Protein AF-A0AA86P9M6-F1 (afdb_monomer)

Radius of gyration: 25.98 Å; Cα contacts (8 Å, |Δi|>4): 623; chains: 1; bounding box: 50×81×68 Å

Mean predicted aligned error: 18.22 Å

Secondary structure (DSSP, 8-state):
--SSSSSSSSS---SPPPHHHHH----S-GGGSEEE-GGGPPBT-B-TTEEEEEEE-S--EESSSEEEEEE-TTS-EEEEEE-SSS-TT--HHHHHHHS-TT-EEEEES-BEEEPTTS-EEEEE--GGGEEEE-TTS--------------TTTGGGS--------EE-SEEEEEETTTEEEEEESS-B-TT-EEEEE--S-PPPTT--------SSSS-PPPHHHHHHHHHHHHHTTT-HHHHHHHHHS--SS-------HHHHHTT--TTS--PPPPHHHHHHHHHHHEE--TTS--EE-SSGGGSEE-SS-SEEEEEETTEEEEEESS-B-TTPEEEE-SSTT-S-HHHHHHTTT----

InterPro domains:
  IPR001214 SET domain [PF00856] (180-343)
  IPR001214 SET domain [PS50280] (160-344)
  IPR001214 SET domain [SM00317] (169-350)
  IPR046341 SET domain superfamily [G3DSA:2.170.270.10] (170-355)
  IPR046341 SET domain superfamily [SSF82199] (171-345)
  IPR053209 Gramillin-biosynthesis-related methyltransferase [PTHR47643] (162-360)

Foldseek 3Di:
DPDPPPPPPVVDPDLDDDPVQVPDDDPDDPVQAAEDEPVPDDEQFFQASHKYKFFFAAQWDQDSFTWTWTAGPVRDIFIETEAPQDPRDDQSVVSCVQDPGGKIKMAHRWGWYQDPVRDIHTYHHDNVRIDTHHDPPPPPDDDDDDDDDDDPPPCPPPPPPPPDDWDAAQWFKAQDPPQLIFIFHQAKDAAFDFRTKWFFPDDQDPPDDQDWDDDPPPNDTDQSQLVSVLVRLLVVLVRDLLSLLQLVPADQPDRYGDTDGVVCVRVVHSPPGDSDRQDSSSSSSRQQQAWADDSPGHTTHTRNVSRAAADPDFQWEWDDDPSMITIGGNHIHGRGGTGHYHRQPPDPCSQVVCVSNVDNDD

Solvent-accessible surface area (backbone atoms only — not comparable to full-atom values): 21652 Å² total; per-residue (Å²): 144,87,83,85,79,78,80,77,73,77,83,72,79,64,97,65,76,57,72,67,36,64,68,52,75,64,84,76,56,77,91,77,34,46,78,50,58,77,87,72,63,50,83,74,36,68,43,73,70,24,30,37,57,24,34,26,73,38,69,64,44,79,63,87,37,41,35,34,32,31,30,33,98,84,72,50,72,48,44,36,36,42,26,78,75,60,66,80,82,58,58,64,72,63,47,53,73,74,44,42,60,60,26,38,38,36,33,42,39,48,25,32,39,74,47,98,88,73,50,68,31,36,45,40,45,41,52,82,27,56,43,80,47,56,84,81,59,80,70,85,74,71,90,74,82,90,82,78,95,84,68,76,82,73,56,76,79,63,73,71,81,67,78,81,64,77,37,78,44,68,54,40,54,40,68,41,98,85,69,23,45,29,26,24,25,65,42,69,40,57,52,69,38,72,45,32,33,38,56,50,82,54,82,83,61,96,81,65,76,94,50,81,54,80,43,86,87,71,84,49,73,60,51,59,42,51,31,49,46,42,55,48,51,62,56,55,41,74,82,28,55,66,56,18,28,52,58,70,68,53,58,51,89,61,86,49,68,85,58,71,60,52,69,38,57,74,68,72,51,61,87,90,46,59,50,59,87,74,50,70,69,50,45,46,34,27,49,60,57,41,42,48,60,56,96,91,43,72,47,35,36,49,70,75,68,56,33,40,39,75,33,99,79,44,48,29,45,81,45,79,61,87,80,34,40,32,37,30,25,71,35,71,41,51,51,74,34,75,43,20,22,58,87,58,67,90,50,88,62,46,70,66,56,34,46,66,61,72,41,89,75,135

Organism: NCBI:txid28002

pLDDT: mean 72.25, std 20.48, range [27.67, 97.31]

Structure (mmCIF, N/CA/C/O backbone):
data_AF-A0AA86P9M6-F1
#
_entry.id   AF-A0AA86P9M6-F1
#
loop_
_atom_site.group_PDB
_atom_site.id
_atom_site.type_symbol
_atom_site.label_atom_id
_atom_site.label_alt_id
_atom_site.label_comp_id
_atom_site.label_asym_id
_atom_site.label_entity_id
_atom_site.label_seq_id
_atom_site.pdbx_PDB_ins_code
_atom_site.Cartn_x
_atom_site.Cartn_y
_atom_site.Cartn_z
_atom_site.occupancy
_atom_site.B_iso_or_equiv
_atom_site.auth_seq_id
_atom_site.auth_comp_id
_atom_site.auth_asym_id
_atom_site.auth_atom_id
_atom_site.pdbx_PDB_model_num
ATOM 1 N N . MET A 1 1 ? -4.389 46.530 26.998 1.00 39.38 1 MET A N 1
ATOM 2 C CA . MET A 1 1 ? -4.673 45.795 28.248 1.00 39.38 1 MET A CA 1
ATOM 3 C C . MET A 1 1 ? -5.901 44.868 28.143 1.00 39.38 1 MET A C 1
ATOM 5 O O . MET A 1 1 ? -6.592 44.722 29.129 1.00 39.38 1 MET A O 1
ATOM 9 N N . HIS A 1 2 ? -6.179 44.202 27.002 1.00 36.84 2 HIS A N 1
ATOM 10 C CA . HIS A 1 2 ? -7.316 43.251 26.893 1.00 36.84 2 HIS A CA 1
ATOM 11 C C . HIS A 1 2 ? -7.190 42.220 25.742 1.00 36.84 2 HIS A C 1
ATOM 13 O O . HIS A 1 2 ? -8.149 41.956 25.030 1.00 36.84 2 HIS A O 1
ATOM 19 N N . LYS A 1 3 ? -6.012 41.610 25.526 1.00 31.53 3 LYS A N 1
ATOM 20 C CA . LYS A 1 3 ? -5.876 40.471 24.578 1.00 31.53 3 LYS A CA 1
ATOM 21 C C . LYS A 1 3 ? -4.997 39.307 25.065 1.00 31.53 3 LYS A C 1
ATOM 23 O O . LYS A 1 3 ? -4.722 38.395 24.302 1.00 31.53 3 LYS A O 1
ATOM 28 N N . GLN A 1 4 ? -4.601 39.295 26.341 1.00 32.97 4 GLN A N 1
ATOM 29 C CA . GLN A 1 4 ? -3.681 38.284 26.893 1.00 32.97 4 GLN A CA 1
ATOM 30 C C . GLN A 1 4 ? -4.313 37.325 27.920 1.00 32.97 4 GLN A C 1
ATOM 32 O O . GLN A 1 4 ? -3.601 36.545 28.537 1.00 32.97 4 GLN A O 1
ATOM 37 N N . GLN A 1 5 ? -5.641 37.340 28.092 1.00 32.28 5 GLN A N 1
ATOM 38 C CA . GLN A 1 5 ? -6.333 36.491 29.080 1.00 32.28 5 GLN A CA 1
ATOM 39 C C . GLN A 1 5 ? -7.235 35.392 28.495 1.00 32.28 5 GLN A C 1
ATOM 41 O O . GLN A 1 5 ? -7.766 34.594 29.261 1.00 32.28 5 GLN A O 1
ATOM 46 N N . PHE A 1 6 ? -7.368 35.277 27.168 1.00 28.98 6 PHE A N 1
ATOM 47 C CA . PHE A 1 6 ? -8.235 34.256 26.554 1.00 28.98 6 PHE A CA 1
ATOM 48 C C . PHE A 1 6 ? -7.519 32.988 26.055 1.00 28.98 6 PHE A C 1
ATOM 50 O O . PHE A 1 6 ? -8.188 31.992 25.809 1.00 28.98 6 PHE A O 1
ATOM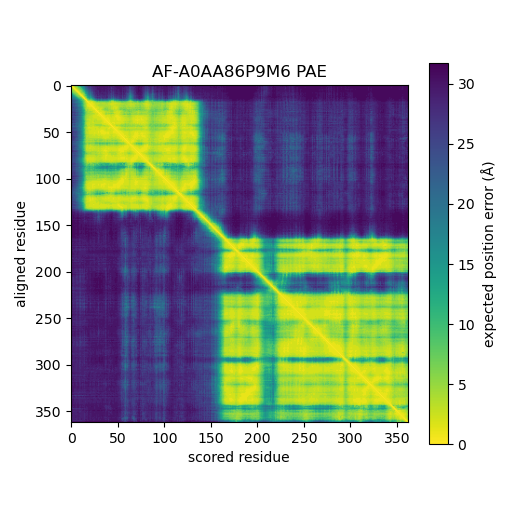 57 N N . ASN A 1 7 ? -6.180 32.959 26.009 1.00 30.58 7 ASN A N 1
ATOM 58 C CA . ASN A 1 7 ? -5.427 31.789 25.522 1.00 30.58 7 ASN A CA 1
ATOM 59 C C . ASN A 1 7 ? -4.879 30.853 26.614 1.00 30.58 7 ASN A C 1
ATOM 61 O O . ASN A 1 7 ? -4.293 29.829 26.285 1.00 30.58 7 ASN A O 1
ATOM 65 N N . ASN A 1 8 ? -5.123 31.131 27.900 1.00 30.78 8 ASN A N 1
ATOM 66 C CA . ASN A 1 8 ? -4.591 30.317 29.007 1.00 30.78 8 ASN A CA 1
ATOM 67 C C . ASN A 1 8 ? -5.628 29.434 29.725 1.00 30.78 8 ASN A C 1
ATOM 69 O O . ASN A 1 8 ? -5.328 28.888 30.781 1.00 30.78 8 ASN A O 1
ATOM 73 N N . LYS A 1 9 ? -6.832 29.246 29.162 1.00 31.31 9 LYS A N 1
ATOM 74 C CA . LYS A 1 9 ? -7.846 28.324 29.723 1.00 31.31 9 LYS A CA 1
ATOM 75 C C . LYS A 1 9 ? -8.124 27.060 28.903 1.00 31.31 9 LYS A C 1
ATOM 77 O O . LYS A 1 9 ? -8.849 26.202 29.385 1.00 31.31 9 LYS A O 1
ATOM 82 N N . CYS A 1 10 ? -7.516 26.894 27.726 1.00 28.30 10 CYS A N 1
ATOM 83 C CA . CYS A 1 10 ? -7.625 25.652 26.939 1.00 28.30 10 CYS A CA 1
ATOM 84 C C . CYS A 1 10 ? -6.378 24.749 27.003 1.00 28.30 10 CYS A C 1
ATOM 86 O O . CYS A 1 10 ? -6.394 23.660 26.446 1.00 28.30 10 CYS A O 1
ATOM 88 N N . ALA A 1 11 ? -5.321 25.149 27.720 1.00 27.70 11 ALA A N 1
ATOM 89 C CA . ALA A 1 11 ? -4.089 24.361 27.875 1.00 27.70 11 ALA A CA 1
ATOM 90 C C . ALA A 1 11 ? -4.069 23.463 29.136 1.00 27.70 11 ALA A C 1
ATOM 92 O O . ALA A 1 11 ? -3.032 22.913 29.495 1.00 27.70 11 ALA A O 1
ATOM 93 N N . GLN A 1 12 ? -5.211 23.310 29.815 1.00 28.02 12 GLN A N 1
ATOM 94 C CA . GLN A 1 12 ? -5.391 22.427 30.973 1.00 28.02 12 GLN A CA 1
ATOM 95 C C . GLN A 1 12 ? -6.740 21.691 30.891 1.00 28.02 12 GLN A C 1
ATOM 97 O O . GLN A 1 12 ? -7.584 21.814 31.773 1.00 28.02 12 GLN A O 1
ATOM 102 N N . LEU A 1 13 ? -6.963 20.913 29.830 1.00 32.50 13 LEU A N 1
ATOM 103 C CA . LEU A 1 13 ? -7.865 19.762 29.917 1.00 32.50 13 LEU A CA 1
ATOM 104 C C . LEU A 1 13 ? -6.985 18.525 29.999 1.00 32.50 13 LEU A C 1
ATOM 106 O O . LEU A 1 13 ? -6.318 18.107 29.058 1.00 32.50 13 LEU A O 1
ATOM 110 N N . SER A 1 14 ? -6.898 18.082 31.238 1.00 33.81 14 SER A N 1
ATOM 111 C CA . SER A 1 14 ? -5.984 17.120 31.796 1.00 33.81 14 SER A CA 1
ATOM 112 C C . SER A 1 14 ? -6.133 15.728 31.194 1.00 33.81 14 SER A C 1
ATOM 114 O O . SER A 1 14 ? -7.213 15.250 30.863 1.00 33.81 14 SER A O 1
ATOM 116 N N . SER A 1 15 ? -5.017 15.020 31.241 1.00 38.66 15 SER A N 1
ATOM 117 C CA . SER A 1 15 ? -4.890 13.572 31.385 1.00 38.66 15 SER A CA 1
ATOM 118 C C . SER A 1 15 ? -5.620 12.980 32.616 1.00 38.66 15 SER A C 1
ATOM 120 O O . SER A 1 15 ? -5.246 11.907 33.084 1.00 38.66 15 SER A O 1
ATOM 122 N N . ALA A 1 16 ? -6.635 13.648 33.179 1.00 51.28 16 ALA A N 1
ATOM 123 C CA . ALA A 1 16 ? -7.436 13.111 34.273 1.00 51.28 16 ALA A CA 1
ATOM 124 C C . ALA A 1 16 ? -8.539 12.222 33.684 1.00 51.28 16 ALA A C 1
ATOM 126 O O . ALA A 1 16 ? -9.319 12.669 32.842 1.00 51.28 16 ALA A O 1
ATOM 127 N N . GLY A 1 17 ? -8.589 10.955 34.100 1.00 60.12 17 GLY A N 1
ATOM 128 C CA . GLY A 1 17 ? -9.662 10.044 33.701 1.00 60.12 17 GLY A CA 1
ATOM 129 C C . GLY A 1 17 ? -11.045 10.592 34.071 1.00 60.12 17 GLY A C 1
ATOM 130 O O . GLY A 1 17 ? -11.193 11.407 34.983 1.00 60.12 17 GLY A O 1
ATOM 131 N N . ASP A 1 18 ? -12.071 10.163 33.341 1.00 77.62 18 ASP A N 1
ATOM 132 C CA . ASP A 1 18 ? -13.456 10.559 33.603 1.00 77.62 18 ASP A CA 1
ATOM 133 C C . ASP A 1 18 ? -13.925 9.963 34.943 1.00 77.62 18 ASP A C 1
ATOM 135 O O . ASP A 1 18 ? -13.902 8.739 35.084 1.00 77.62 18 ASP A O 1
ATOM 139 N N . PRO A 1 19 ? -14.349 10.770 35.936 1.00 83.12 19 PRO A N 1
ATOM 140 C CA . PRO A 1 19 ? -14.681 10.263 37.268 1.00 83.12 19 PRO A CA 1
ATOM 141 C C . PRO A 1 19 ? -15.816 9.234 37.289 1.00 83.12 19 PRO A C 1
ATOM 143 O O . PRO A 1 19 ? -15.844 8.392 38.187 1.00 83.12 19 PRO A O 1
ATOM 146 N N . VAL A 1 20 ? -16.753 9.303 36.336 1.00 86.81 20 VAL A N 1
ATOM 147 C CA . VAL A 1 20 ? -17.863 8.345 36.223 1.00 86.81 20 VAL A CA 1
ATOM 148 C C . VAL A 1 20 ? -17.326 7.018 35.702 1.00 86.81 20 VAL A C 1
ATOM 150 O O . VAL A 1 20 ? -17.553 5.974 36.309 1.00 86.81 20 VAL A O 1
ATOM 153 N N . SER A 1 21 ? -16.540 7.071 34.628 1.00 86.69 21 SER A N 1
ATOM 154 C CA . SER A 1 21 ? -15.932 5.887 34.019 1.00 86.69 21 SER A CA 1
ATOM 155 C C . SER A 1 21 ? -14.900 5.210 34.934 1.00 86.69 21 SER A C 1
ATOM 157 O O . SER A 1 21 ? -14.880 3.987 35.034 1.00 86.69 21 SER A O 1
ATOM 159 N N . LEU A 1 22 ? -14.091 5.980 35.672 1.00 85.19 22 LEU A N 1
ATOM 160 C CA . LEU A 1 22 ? -13.112 5.454 36.635 1.00 85.19 22 LEU A CA 1
ATOM 161 C C . LEU A 1 22 ? -13.774 4.678 37.782 1.00 85.19 22 LEU A C 1
ATOM 163 O O . LEU A 1 22 ? -13.246 3.658 38.215 1.00 85.19 22 LEU A O 1
ATOM 167 N N . LYS A 1 23 ? -14.936 5.137 38.265 1.00 88.69 23 LYS A N 1
ATOM 168 C CA . LYS A 1 23 ? -15.706 4.451 39.318 1.00 88.69 23 LYS A CA 1
ATOM 169 C C . LYS A 1 23 ? -16.509 3.255 38.798 1.00 88.69 23 LYS A C 1
ATOM 171 O O . LYS A 1 23 ? -16.972 2.448 39.598 1.00 88.69 23 LYS A O 1
ATOM 176 N N . ASN A 1 24 ? -16.692 3.148 37.483 1.00 90.19 24 ASN A N 1
ATOM 177 C CA . ASN A 1 24 ? -17.484 2.098 36.860 1.00 90.19 24 ASN A CA 1
ATOM 178 C C . ASN A 1 24 ? -16.698 0.782 36.772 1.00 90.19 24 ASN A C 1
ATOM 180 O O . ASN A 1 24 ? -15.966 0.548 35.809 1.00 90.19 24 ASN A O 1
ATOM 184 N N . LEU A 1 25 ? -16.872 -0.089 37.764 1.00 89.62 25 LEU A N 1
ATOM 185 C CA . LEU A 1 25 ? -16.264 -1.415 37.821 1.00 89.62 25 LEU A CA 1
ATOM 186 C C . LEU A 1 25 ? -17.353 -2.494 37.839 1.00 89.62 25 LEU A C 1
ATOM 188 O O . LEU A 1 25 ? -18.199 -2.501 38.730 1.00 89.62 25 LEU A O 1
ATOM 192 N N . CYS A 1 26 ? -17.314 -3.427 36.887 1.00 89.88 26 CYS A N 1
ATOM 193 C CA . CYS A 1 26 ? -18.223 -4.570 36.848 1.00 89.88 26 CYS A CA 1
ATOM 194 C C . CYS A 1 26 ? -17.552 -5.826 37.420 1.00 89.88 26 CYS A C 1
ATOM 196 O O . CYS A 1 26 ? -16.574 -6.319 36.855 1.00 89.88 26 CYS A O 1
ATOM 198 N N . GLN A 1 27 ? -18.108 -6.384 38.498 1.00 89.31 27 GLN A N 1
ATOM 199 C CA . GLN A 1 27 ? -17.649 -7.655 39.084 1.00 89.31 27 GLN A CA 1
ATOM 200 C C . GLN A 1 27 ? -18.462 -8.869 38.605 1.00 89.31 27 GLN A C 1
ATOM 202 O O . GLN A 1 27 ? -17.994 -10.000 38.703 1.00 89.31 27 GLN A O 1
ATOM 207 N N . THR A 1 28 ? -19.648 -8.639 38.039 1.00 88.50 28 THR A N 1
ATOM 208 C CA . THR A 1 28 ? -20.548 -9.679 37.526 1.00 88.50 28 THR A CA 1
ATOM 209 C C . THR A 1 28 ? -19.910 -10.454 36.357 1.00 88.50 28 THR A C 1
ATOM 211 O O . THR A 1 28 ? -19.215 -9.886 35.495 1.00 88.50 28 THR A O 1
ATOM 214 N N . SER A 1 29 ? -20.114 -11.777 36.335 1.00 87.12 29 SER A N 1
ATOM 215 C CA . SER A 1 29 ? -19.678 -12.653 35.241 1.00 87.12 29 SER A CA 1
ATOM 216 C C . SER A 1 29 ? -20.509 -12.410 33.980 1.00 87.12 29 SER A C 1
ATOM 218 O O . SER A 1 29 ? -21.662 -12.001 34.053 1.00 87.12 29 SER A O 1
ATOM 220 N N . VAL A 1 30 ? -19.920 -12.672 32.812 1.00 86.75 30 VAL A N 1
ATOM 221 C CA . VAL A 1 30 ? -20.532 -12.375 31.503 1.00 86.75 30 VAL A CA 1
ATOM 222 C C . VAL A 1 30 ? -21.880 -13.068 31.317 1.00 86.75 30 VAL A C 1
ATOM 224 O O . VAL A 1 30 ? -22.806 -12.464 30.795 1.00 86.75 30 VAL A O 1
ATOM 227 N N . GLU A 1 31 ? -21.992 -14.305 31.793 1.00 88.75 31 GLU A N 1
ATOM 228 C CA . GLU A 1 31 ? -23.192 -15.147 31.698 1.00 88.75 31 GLU A CA 1
ATOM 229 C C . GLU A 1 31 ? -24.400 -14.569 32.448 1.00 88.75 31 GLU A C 1
ATOM 231 O O . GLU A 1 31 ? -25.538 -14.873 32.107 1.00 88.75 31 GLU A O 1
ATOM 236 N N . ASN A 1 32 ? -24.153 -13.721 33.450 1.00 91.00 32 ASN A N 1
ATOM 237 C CA . ASN A 1 32 ? -25.183 -13.122 34.296 1.00 91.00 32 ASN A CA 1
ATOM 238 C C . ASN A 1 32 ? -25.517 -11.672 33.900 1.00 91.00 32 ASN A C 1
ATOM 240 O O . ASN A 1 32 ? -26.315 -11.026 34.576 1.00 91.00 32 ASN A O 1
ATOM 244 N N . LEU A 1 33 ? -24.898 -11.138 32.842 1.00 93.69 33 LEU A N 1
ATOM 245 C CA . LEU A 1 33 ? -25.155 -9.781 32.358 1.00 93.69 33 LEU A CA 1
ATOM 246 C C . LEU A 1 33 ? -26.259 -9.781 31.301 1.00 93.69 33 LEU A C 1
ATOM 248 O O . LEU A 1 33 ? -26.272 -10.610 30.391 1.00 93.69 33 LEU A O 1
ATOM 252 N N . LYS A 1 34 ? -27.155 -8.795 31.371 1.00 94.81 34 LYS A N 1
ATOM 253 C CA . LYS A 1 34 ? -28.180 -8.600 30.342 1.00 94.81 34 LYS A CA 1
ATOM 254 C C . LYS A 1 34 ? -27.552 -7.996 29.082 1.00 94.81 34 LYS A C 1
ATOM 256 O O . LYS A 1 34 ? -26.972 -6.914 29.139 1.00 94.81 34 LYS A O 1
ATOM 261 N N . GLN A 1 35 ? -27.704 -8.655 27.936 1.00 95.06 35 GLN A N 1
ATOM 262 C CA . GLN A 1 35 ? -27.276 -8.086 26.658 1.00 95.06 35 GLN A CA 1
ATOM 263 C C . GLN A 1 35 ? -28.165 -6.897 26.260 1.00 95.06 35 GLN A C 1
ATOM 265 O O . GLN A 1 35 ? -29.387 -6.951 26.414 1.00 95.06 35 GLN A O 1
ATOM 270 N N . ILE A 1 36 ? -27.539 -5.835 25.754 1.00 94.94 36 ILE A N 1
ATOM 271 C CA . ILE A 1 36 ? -28.198 -4.646 25.198 1.00 94.94 36 ILE A CA 1
ATOM 272 C C . ILE A 1 36 ? -27.606 -4.292 23.826 1.00 94.94 36 ILE A C 1
ATOM 274 O O . ILE A 1 36 ? -26.495 -4.724 23.515 1.00 94.94 36 ILE A O 1
ATOM 278 N N . SER A 1 37 ? -28.335 -3.504 23.034 1.00 92.44 37 SER A N 1
ATOM 279 C CA . SER A 1 37 ? -27.889 -2.945 21.746 1.00 92.44 37 SER A CA 1
ATOM 280 C C . SER A 1 37 ? -27.414 -1.493 21.880 1.00 92.44 37 SER A C 1
ATOM 282 O O . SER A 1 37 ? -27.598 -0.859 22.926 1.00 92.44 37 SER A O 1
ATOM 284 N N . ILE A 1 38 ? -26.824 -0.928 20.824 1.00 86.19 38 ILE A N 1
ATOM 285 C CA . ILE A 1 38 ? -26.389 0.480 20.810 1.00 86.19 38 ILE A CA 1
ATOM 286 C C . ILE A 1 38 ? -27.582 1.429 20.982 1.00 86.19 38 ILE A C 1
ATOM 288 O O . ILE A 1 38 ? -27.468 2.444 21.674 1.00 86.19 38 ILE A O 1
ATOM 292 N N . LYS A 1 39 ? -28.747 1.089 20.421 1.00 90.25 39 LYS A N 1
ATOM 293 C CA . LYS A 1 39 ? -29.975 1.893 20.544 1.00 90.25 39 LYS A CA 1
ATOM 294 C C . LYS A 1 39 ? -30.534 1.954 21.967 1.00 90.25 39 LYS A C 1
ATOM 296 O O . LYS A 1 39 ? -31.223 2.917 22.298 1.00 90.25 39 LYS A O 1
ATOM 301 N N . ASP A 1 40 ? -30.208 0.979 22.812 1.00 90.81 40 ASP A N 1
ATOM 302 C CA . ASP A 1 40 ? -30.646 0.937 24.212 1.00 90.81 40 ASP A CA 1
ATOM 303 C C . ASP A 1 40 ? -29.798 1.833 25.135 1.00 90.81 40 ASP A C 1
ATOM 305 O O . ASP A 1 40 ? -30.118 1.997 26.317 1.00 90.81 40 ASP A O 1
ATOM 309 N N . LEU A 1 41 ? -28.697 2.408 24.631 1.00 90.31 41 LEU A N 1
ATOM 310 C CA . LEU A 1 41 ? -27.781 3.216 25.430 1.00 90.31 41 LEU A CA 1
ATOM 311 C C . LEU A 1 41 ? -28.420 4.534 25.883 1.00 90.31 41 LEU A C 1
ATOM 313 O O . LEU A 1 41 ? -28.904 5.345 25.090 1.00 90.31 41 LEU A O 1
ATOM 317 N N . ILE A 1 42 ? -28.315 4.808 27.183 1.00 88.50 42 ILE A N 1
ATOM 318 C CA . ILE A 1 42 ? -28.801 6.052 27.781 1.00 88.50 42 ILE A CA 1
ATOM 319 C C . ILE A 1 42 ? -27.649 7.058 27.893 1.00 88.50 42 ILE A C 1
ATOM 321 O O . ILE A 1 42 ? -26.594 6.793 28.473 1.00 88.50 42 ILE A O 1
ATOM 325 N N . LYS A 1 43 ? -27.862 8.254 27.335 1.00 86.31 43 LYS A N 1
ATOM 326 C CA . LYS A 1 43 ? -26.884 9.354 27.319 1.00 86.31 43 LYS A CA 1
ATOM 327 C C . LYS A 1 43 ? -26.435 9.722 28.734 1.00 86.31 43 LYS A C 1
ATOM 329 O O . LYS A 1 43 ? -27.264 10.033 29.581 1.00 86.31 43 LYS A O 1
ATOM 334 N N . LYS A 1 44 ? -25.117 9.814 28.943 1.00 80.62 44 LYS A N 1
ATOM 335 C CA . LYS A 1 44 ? -24.476 10.207 30.214 1.00 80.62 44 LYS A CA 1
ATOM 336 C C . LYS A 1 44 ? -24.815 9.277 31.388 1.00 80.62 44 LYS A C 1
ATOM 338 O O . LYS A 1 44 ? -24.734 9.697 32.542 1.00 80.62 44 LYS A O 1
ATOM 343 N N . THR A 1 45 ? -25.159 8.022 31.111 1.00 87.25 45 THR A N 1
ATOM 344 C CA . THR A 1 45 ? -25.528 7.027 32.123 1.00 87.25 45 THR A CA 1
ATOM 345 C C . THR A 1 45 ? -24.695 5.760 31.952 1.00 87.25 45 THR A C 1
ATOM 347 O O . THR A 1 45 ? -24.342 5.379 30.837 1.00 87.25 45 THR A O 1
ATOM 350 N N . VAL A 1 46 ? -24.340 5.134 33.077 1.00 93.44 46 VAL A N 1
ATOM 351 C CA . VAL A 1 46 ? -23.721 3.804 33.119 1.00 93.44 46 VAL A CA 1
ATOM 352 C C . VAL A 1 46 ? -24.839 2.767 33.144 1.00 93.44 46 VAL A C 1
ATOM 354 O O . VAL A 1 46 ? -25.678 2.800 34.043 1.00 93.44 46 VAL A O 1
ATOM 357 N N . MET A 1 47 ? -24.849 1.845 32.186 1.00 93.69 47 MET A N 1
ATOM 358 C CA . MET A 1 47 ? -25.856 0.784 32.100 1.00 93.69 47 MET A CA 1
ATOM 359 C C . MET A 1 47 ? -25.455 -0.404 32.992 1.00 93.69 47 MET A C 1
ATOM 361 O O . MET A 1 47 ? -24.822 -1.345 32.526 1.00 93.69 47 MET A O 1
ATOM 365 N N . THR A 1 48 ? -25.757 -0.365 34.288 1.00 92.75 48 THR A N 1
ATOM 366 C CA . THR A 1 48 ? -25.332 -1.408 35.246 1.00 92.75 48 THR A CA 1
ATOM 367 C C . THR A 1 48 ? -25.949 -2.779 34.961 1.00 92.75 48 THR A C 1
ATOM 369 O O . THR A 1 48 ? -27.101 -2.859 34.547 1.00 92.75 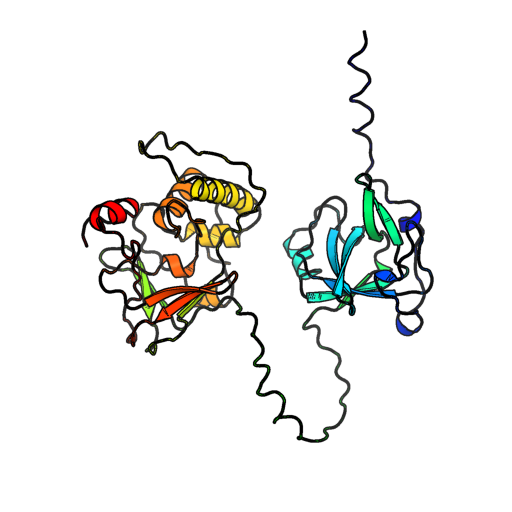48 THR A O 1
ATOM 372 N N . ASP A 1 49 ? -25.188 -3.845 35.219 1.00 93.25 49 ASP A N 1
ATOM 373 C CA . ASP A 1 49 ? -25.579 -5.251 35.019 1.00 93.25 49 ASP A CA 1
ATOM 374 C C . ASP A 1 49 ? -25.946 -5.594 33.568 1.00 93.25 49 ASP A C 1
ATOM 376 O O . ASP A 1 49 ? -26.713 -6.519 33.282 1.00 93.25 49 ASP A O 1
ATOM 380 N N . THR A 1 50 ? -25.346 -4.860 32.629 1.00 95.81 50 THR A N 1
ATOM 381 C CA . THR A 1 50 ? -25.511 -5.094 31.195 1.00 95.81 50 THR A CA 1
ATOM 382 C C . THR A 1 50 ? -24.183 -5.306 30.480 1.00 95.81 50 THR A C 1
ATOM 384 O O . THR A 1 50 ? -23.109 -4.945 30.975 1.00 95.81 50 THR A O 1
ATOM 387 N N . ILE A 1 51 ? -24.262 -5.898 29.291 1.00 96.81 51 ILE A N 1
ATOM 388 C CA . ILE A 1 51 ? -23.143 -6.037 28.364 1.00 96.81 51 ILE A CA 1
ATOM 389 C C . ILE A 1 51 ? -23.569 -5.630 26.955 1.00 96.81 51 ILE A C 1
ATOM 391 O O . ILE A 1 51 ? -24.621 -6.041 26.468 1.00 96.81 51 ILE A O 1
ATOM 395 N N . LEU A 1 52 ? -22.728 -4.837 26.297 1.00 94.88 52 LEU A N 1
ATOM 396 C CA . LEU A 1 52 ? -22.845 -4.539 24.873 1.00 94.88 52 LEU A CA 1
ATOM 397 C C . LEU A 1 52 ? -21.806 -5.354 24.104 1.00 94.88 52 LEU A C 1
ATOM 399 O O . LEU A 1 52 ? -20.623 -5.326 24.454 1.00 94.88 52 LEU A O 1
ATOM 403 N N . TRP A 1 53 ? -22.243 -6.048 23.057 1.00 94.50 53 TRP A N 1
ATOM 404 C CA . TRP A 1 53 ? -21.370 -6.757 22.125 1.00 94.50 53 TRP A CA 1
ATOM 405 C C . TRP A 1 53 ? -21.334 -6.041 20.778 1.00 94.50 53 TRP A C 1
ATOM 407 O O . TRP A 1 53 ? -22.368 -5.596 20.294 1.00 94.50 53 TRP A O 1
ATOM 417 N N . GLY A 1 54 ? -20.160 -5.988 20.155 1.00 83.19 54 GLY A N 1
ATOM 418 C CA . GLY A 1 54 ? -20.019 -5.516 18.781 1.00 83.19 54 GLY A CA 1
ATOM 419 C C . GLY A 1 54 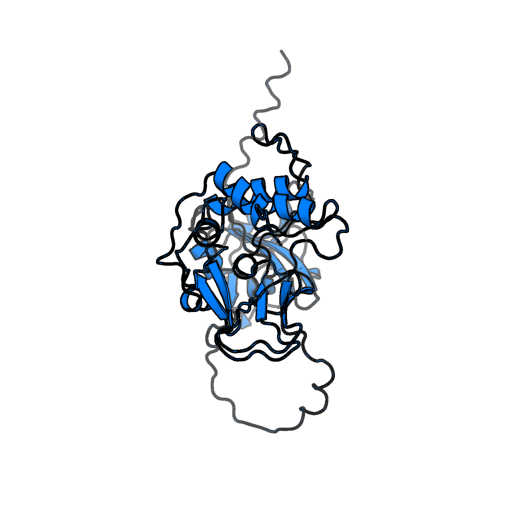? -18.710 -5.961 18.141 1.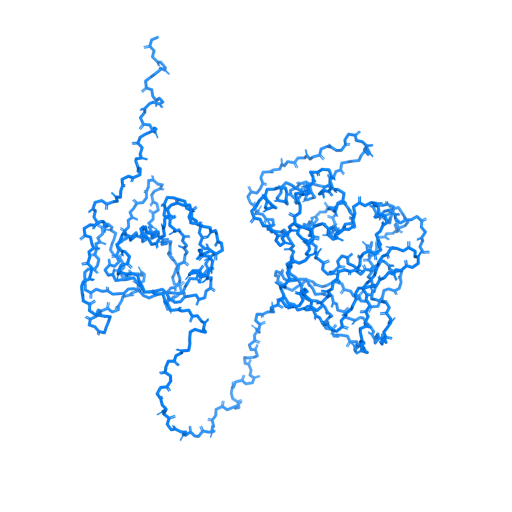00 83.19 54 GLY A C 1
ATOM 420 O O . GLY A 1 54 ? -17.767 -6.348 18.833 1.00 83.19 54 GLY A O 1
ATOM 421 N N . PHE A 1 55 ? -18.642 -5.928 16.817 1.00 79.88 55 PHE A N 1
ATOM 422 C CA . PHE A 1 55 ? -17.425 -6.206 16.060 1.00 79.88 55 PHE A CA 1
ATOM 423 C C . PHE A 1 55 ? -16.656 -4.921 15.800 1.00 79.88 55 PHE A C 1
ATOM 425 O O . PHE A 1 55 ? -17.219 -3.931 15.347 1.00 79.88 55 PHE A O 1
ATOM 432 N N . GLN A 1 56 ? -15.351 -4.933 16.057 1.00 79.62 56 GLN A N 1
ATOM 433 C CA . GLN A 1 56 ? -14.474 -3.828 15.692 1.00 79.62 56 GLN A CA 1
ATOM 434 C C . GLN A 1 56 ? -14.411 -3.696 14.162 1.00 79.62 56 GLN A C 1
ATOM 436 O O . GLN A 1 56 ? -13.996 -4.637 13.486 1.00 79.62 56 GLN A O 1
ATOM 441 N N . ILE A 1 57 ? -14.754 -2.524 13.622 1.00 65.25 57 ILE A N 1
ATOM 442 C CA . ILE A 1 57 ? -14.775 -2.264 12.168 1.00 65.25 57 ILE A CA 1
ATOM 443 C C . ILE A 1 57 ? -13.678 -1.296 11.698 1.00 65.25 57 ILE A C 1
ATOM 445 O O . ILE A 1 57 ? -13.370 -1.237 10.509 1.00 65.25 57 ILE A O 1
ATOM 449 N N . THR A 1 58 ? -13.027 -0.572 12.615 1.00 59.62 58 THR A N 1
ATOM 450 C CA . THR A 1 58 ? -11.910 0.339 12.304 1.00 59.62 58 THR A CA 1
ATOM 451 C C . THR A 1 58 ? -10.616 -0.077 12.997 1.00 59.62 58 THR A C 1
ATOM 453 O O . THR A 1 58 ? -10.622 -0.770 14.017 1.00 59.62 58 THR A O 1
ATOM 456 N N . LYS A 1 59 ? -9.467 0.332 12.443 1.00 65.69 59 LYS A N 1
ATOM 457 C CA . LYS A 1 59 ? -8.175 0.168 13.126 1.00 65.69 59 LYS A CA 1
ATOM 458 C C . LYS A 1 59 ? -8.150 1.006 14.412 1.00 65.69 59 LYS A C 1
ATOM 460 O O . LYS A 1 59 ? -8.682 2.118 14.402 1.00 65.69 59 LYS A O 1
ATOM 465 N N . PRO A 1 60 ? -7.529 0.511 15.495 1.00 73.56 60 PRO A N 1
ATOM 466 C CA . PRO A 1 60 ? -7.426 1.279 16.723 1.00 73.56 60 PRO A CA 1
ATOM 467 C C . PRO A 1 60 ? -6.443 2.441 16.554 1.00 73.56 60 PRO A C 1
ATOM 469 O O . PRO A 1 60 ? -5.359 2.289 15.994 1.00 73.56 60 PRO A O 1
ATOM 472 N N . ILE A 1 61 ? -6.800 3.604 17.084 1.00 64.00 61 ILE A N 1
ATOM 473 C CA . ILE A 1 61 ? -5.948 4.791 17.129 1.00 64.00 61 ILE A CA 1
ATOM 474 C C . ILE A 1 61 ? -5.585 5.043 18.589 1.00 64.00 61 ILE A C 1
ATOM 476 O O . ILE A 1 61 ? -6.456 5.280 19.424 1.00 64.00 61 ILE A O 1
ATOM 480 N N . GLN A 1 62 ? -4.293 4.998 18.916 1.00 64.81 62 GLN A N 1
ATOM 481 C CA . GLN A 1 62 ? -3.817 5.334 20.256 1.00 64.81 62 GLN A CA 1
ATOM 482 C C . GLN A 1 62 ? -3.504 6.832 20.358 1.00 64.81 62 GLN A C 1
ATOM 484 O O . GLN A 1 62 ? -2.561 7.326 19.746 1.00 64.81 62 GLN A O 1
ATOM 489 N N . MET A 1 63 ? -4.280 7.538 21.180 1.00 61.91 63 MET A N 1
ATOM 490 C CA . MET A 1 63 ? -4.011 8.909 21.621 1.00 61.91 63 MET A CA 1
ATOM 491 C C . MET A 1 63 ? -3.679 8.898 23.125 1.00 61.91 63 MET A C 1
ATOM 493 O O . MET A 1 63 ? -2.675 8.319 23.538 1.00 61.91 63 MET A O 1
ATOM 497 N N . VAL A 1 64 ? -4.533 9.503 23.963 1.00 65.00 64 VAL A N 1
ATOM 498 C CA . VAL A 1 64 ? -4.505 9.345 25.432 1.00 65.00 64 VAL A CA 1
ATOM 499 C C . VAL A 1 64 ? -5.135 8.008 25.847 1.00 65.00 64 VAL A C 1
ATOM 501 O O . VAL A 1 64 ? -4.648 7.354 26.765 1.00 65.00 64 VAL A O 1
ATOM 504 N N . GLY A 1 65 ? -6.205 7.604 25.158 1.00 67.06 65 GLY A N 1
ATOM 505 C CA . GLY A 1 65 ? -6.793 6.264 25.201 1.00 67.06 65 GLY A CA 1
ATOM 506 C C . GLY A 1 65 ? -6.647 5.578 23.844 1.00 67.06 65 GLY A C 1
ATOM 507 O O . GLY A 1 65 ? -6.031 6.128 22.929 1.00 67.06 65 GLY A O 1
ATOM 508 N N . ILE A 1 66 ? -7.195 4.379 23.721 1.00 75.44 66 ILE A N 1
ATOM 509 C CA . ILE A 1 66 ? -7.300 3.657 22.454 1.00 75.44 66 ILE A CA 1
ATOM 510 C C . ILE A 1 66 ? -8.721 3.855 21.928 1.00 75.44 66 ILE A C 1
ATOM 512 O O . ILE A 1 66 ? -9.672 3.439 22.592 1.00 75.44 66 ILE A O 1
ATOM 516 N N . ASN A 1 67 ? -8.846 4.455 20.746 1.00 78.69 67 ASN A N 1
ATOM 517 C CA . ASN A 1 67 ? -10.123 4.724 20.093 1.00 78.69 67 ASN A CA 1
ATOM 518 C C . ASN A 1 67 ? -10.328 3.798 18.890 1.00 78.69 67 ASN A C 1
ATOM 520 O O . ASN A 1 67 ? -9.397 3.571 18.121 1.00 78.69 67 ASN A O 1
ATOM 524 N N . PHE A 1 68 ? -11.536 3.280 18.714 1.00 79.75 68 PHE A N 1
ATOM 525 C CA . PHE A 1 68 ? -11.966 2.502 17.546 1.00 79.75 68 PHE A CA 1
ATOM 526 C C . PHE A 1 68 ? -13.494 2.534 17.452 1.00 79.75 68 PHE A C 1
ATOM 528 O O . PHE A 1 68 ? -14.161 3.097 18.314 1.00 79.75 68 PHE A O 1
ATOM 535 N N . VAL A 1 69 ? -14.059 1.935 16.408 1.00 73.31 69 VAL A N 1
ATOM 536 C CA . VAL A 1 69 ? -15.508 1.836 16.200 1.00 73.31 69 VAL A CA 1
ATOM 537 C C . VAL A 1 69 ? -15.921 0.373 16.267 1.00 73.31 69 VAL A C 1
ATOM 539 O O . VAL A 1 69 ? -15.239 -0.482 15.689 1.00 73.31 69 VAL A O 1
ATOM 542 N N . ILE A 1 70 ? -17.022 0.103 16.969 1.00 78.94 70 ILE A N 1
ATOM 543 C CA . ILE A 1 70 ? -17.692 -1.200 16.960 1.00 78.94 70 ILE A CA 1
ATOM 544 C C . ILE A 1 70 ? -19.052 -1.097 16.271 1.00 78.94 70 ILE A C 1
ATOM 546 O O . ILE A 1 70 ? -19.705 -0.060 16.372 1.00 78.94 70 ILE A O 1
ATOM 550 N N . GLU A 1 71 ? -19.460 -2.176 15.613 1.00 78.31 71 GLU A N 1
ATOM 551 C CA . GLU A 1 71 ? -20.794 -2.379 15.042 1.00 78.31 71 GLU A CA 1
ATOM 552 C C . GLU A 1 71 ? -21.523 -3.489 15.818 1.00 78.31 71 GLU A C 1
ATOM 554 O O . GLU A 1 71 ? -20.921 -4.538 16.068 1.00 78.31 71 GLU A O 1
ATOM 559 N N . ASP A 1 72 ? -22.767 -3.262 16.250 1.00 78.50 72 ASP A N 1
ATOM 560 C CA . ASP A 1 72 ? -23.582 -4.282 16.931 1.00 78.50 72 ASP A CA 1
ATOM 561 C C . ASP A 1 72 ? -24.307 -5.224 15.947 1.00 78.50 72 ASP A C 1
ATOM 563 O O . ASP A 1 72 ? -24.112 -5.170 14.735 1.00 78.50 72 ASP A O 1
ATOM 567 N N . ASP A 1 73 ? -25.123 -6.146 16.462 1.00 79.31 73 ASP A N 1
ATOM 568 C CA . ASP A 1 73 ? -25.887 -7.102 15.649 1.00 79.31 73 ASP A CA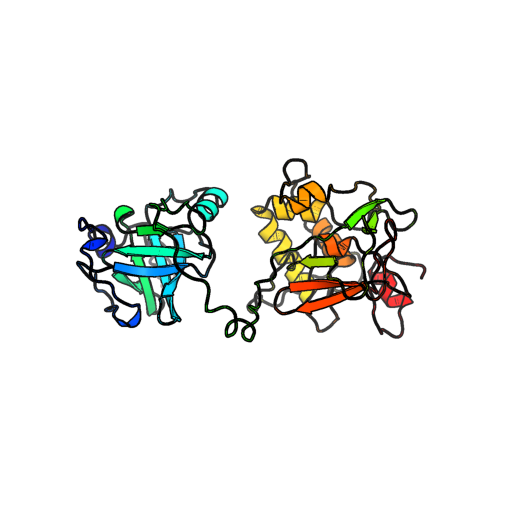 1
ATOM 569 C C . ASP A 1 73 ? -27.059 -6.472 14.876 1.00 79.31 73 ASP A C 1
ATOM 571 O O . ASP A 1 73 ? -27.632 -7.119 13.998 1.00 79.31 73 ASP A O 1
ATOM 575 N N . GLN A 1 74 ? -27.398 -5.215 15.169 1.00 76.44 74 GLN A N 1
ATOM 576 C CA . GLN A 1 74 ? -28.415 -4.434 14.464 1.00 76.44 74 GLN A CA 1
ATOM 577 C C . GLN A 1 74 ? -27.809 -3.499 13.407 1.00 76.44 74 GLN A C 1
ATOM 579 O O . GLN A 1 74 ? -28.545 -2.711 12.808 1.00 76.44 74 GLN A O 1
ATOM 584 N N . HIS A 1 75 ? -26.499 -3.608 13.151 1.00 69.44 75 HIS A N 1
ATOM 585 C CA . HIS A 1 75 ? -25.731 -2.767 12.228 1.00 69.44 75 HIS A CA 1
ATOM 586 C C . HIS A 1 75 ? -25.664 -1.285 12.625 1.00 69.44 75 HIS A C 1
ATOM 588 O O . HIS A 1 75 ? -25.412 -0.423 11.778 1.00 69.44 75 HIS A O 1
ATOM 594 N N . ASP A 1 76 ? -25.869 -0.962 13.904 1.00 65.69 76 ASP A N 1
ATOM 595 C CA . ASP A 1 76 ? -25.551 0.366 14.415 1.00 65.69 76 ASP A CA 1
ATOM 596 C C . ASP A 1 76 ? -24.060 0.425 14.771 1.00 65.69 76 ASP A C 1
ATOM 598 O O . ASP A 1 76 ? -23.479 -0.550 15.245 1.00 65.69 76 ASP A O 1
ATOM 602 N N . ALA A 1 77 ? -23.425 1.578 14.554 1.00 70.44 77 ALA A N 1
ATOM 603 C CA . ALA A 1 77 ? -22.004 1.770 14.828 1.00 70.44 77 ALA A CA 1
ATOM 604 C C . ALA A 1 77 ? -21.774 2.887 15.850 1.00 70.44 77 ALA A C 1
ATOM 606 O O . ALA A 1 77 ? -22.428 3.932 15.812 1.00 70.44 77 ALA A O 1
ATOM 607 N N . ILE A 1 78 ? -20.814 2.686 16.756 1.00 80.00 78 ILE A N 1
ATOM 608 C CA . ILE A 1 78 ? -20.466 3.674 17.783 1.00 80.00 78 ILE A CA 1
ATOM 609 C C . ILE A 1 78 ? -18.961 3.711 18.068 1.00 80.00 78 ILE A C 1
ATOM 611 O O . ILE A 1 78 ? -18.283 2.681 18.089 1.00 80.00 78 ILE A O 1
ATOM 615 N N . GLU A 1 79 ? -18.428 4.914 18.300 1.00 81.38 79 GLU A N 1
ATOM 616 C CA . GLU A 1 79 ? -17.041 5.094 18.736 1.00 81.38 79 GLU A CA 1
ATOM 617 C C . GLU A 1 79 ? -16.861 4.612 20.183 1.00 81.38 79 GLU A C 1
ATOM 619 O O . GLU A 1 79 ? -17.674 4.897 21.068 1.00 81.38 79 GLU A O 1
ATOM 624 N N . VAL A 1 80 ? -15.761 3.904 20.428 1.00 85.38 80 VAL A N 1
ATOM 625 C CA . VAL A 1 80 ? -15.338 3.379 21.724 1.00 85.38 80 VAL A CA 1
ATOM 626 C C . VAL A 1 80 ? -13.956 3.924 22.053 1.00 85.38 80 VAL A C 1
ATOM 628 O O . VAL A 1 80 ? -13.028 3.794 21.259 1.00 85.38 80 VAL A O 1
ATOM 631 N N . ALA A 1 81 ? -13.803 4.470 23.256 1.00 85.06 81 ALA A N 1
ATOM 632 C CA . ALA A 1 81 ? -12.534 4.896 23.828 1.00 85.06 81 ALA A CA 1
ATOM 633 C C . ALA A 1 81 ? -12.235 4.090 25.100 1.00 85.06 81 ALA A C 1
ATOM 635 O O . ALA A 1 81 ? -12.891 4.262 26.137 1.00 85.06 81 ALA A O 1
ATOM 636 N N . ILE A 1 82 ? -11.225 3.219 25.035 1.00 84.38 82 ILE A N 1
ATOM 637 C CA . ILE A 1 82 ? -10.755 2.430 26.180 1.00 84.38 82 ILE A CA 1
ATOM 638 C C . ILE A 1 82 ? -9.454 3.012 26.740 1.00 84.38 82 ILE A C 1
ATOM 640 O O . ILE A 1 82 ? -8.534 3.369 26.003 1.00 84.38 82 ILE A O 1
ATOM 644 N N . TYR A 1 83 ? -9.358 3.095 28.062 1.00 77.44 83 TYR A N 1
ATOM 645 C CA . TYR A 1 83 ? -8.196 3.617 28.780 1.00 77.44 83 TYR A CA 1
ATOM 646 C C . TYR A 1 83 ? -7.609 2.542 29.694 1.00 77.44 83 TYR A C 1
ATOM 648 O O . TYR A 1 83 ? -8.248 1.532 29.984 1.00 77.44 83 TYR A O 1
ATOM 656 N N . ASN A 1 84 ? -6.362 2.752 30.123 1.00 73.25 84 ASN A N 1
ATOM 657 C CA . ASN A 1 84 ? -5.626 1.881 31.049 1.00 73.25 84 ASN A CA 1
ATOM 658 C C . ASN A 1 84 ? -5.407 0.431 30.573 1.00 73.25 84 ASN A C 1
ATOM 660 O O . ASN A 1 84 ? -4.893 -0.385 31.330 1.00 73.25 84 ASN A O 1
ATOM 664 N N . GLN A 1 85 ? -5.752 0.109 29.323 1.00 64.12 85 GLN A N 1
ATOM 665 C CA . GLN A 1 85 ? -5.536 -1.219 28.739 1.00 64.12 85 GLN A CA 1
ATOM 666 C C . GLN A 1 85 ? -4.101 -1.453 28.284 1.00 64.12 85 GLN A C 1
ATOM 668 O O . GLN A 1 85 ? -3.563 -2.554 28.364 1.00 64.12 85 GLN A O 1
ATOM 673 N N . LEU A 1 86 ? -3.466 -0.389 27.810 1.00 59.44 86 LEU A N 1
ATOM 674 C CA . LEU A 1 86 ? -2.069 -0.375 27.432 1.00 59.44 86 LEU A CA 1
ATOM 675 C C . LEU A 1 86 ? -1.439 0.922 27.947 1.00 59.44 86 LEU A C 1
ATOM 677 O O . LEU A 1 86 ? -2.122 1.951 27.995 1.00 59.44 86 LEU A O 1
ATOM 681 N N . PRO A 1 87 ? -0.141 0.912 28.295 1.00 55.84 87 PRO A N 1
ATOM 682 C CA . PRO A 1 87 ? 0.599 2.137 28.564 1.00 55.84 87 PRO A CA 1
ATOM 683 C C . PRO A 1 87 ? 0.427 3.155 27.430 1.00 55.84 87 PRO A C 1
ATOM 685 O O . PRO A 1 87 ? 0.481 2.783 26.251 1.00 55.84 87 PRO A O 1
ATOM 688 N N . VAL A 1 88 ? 0.249 4.430 27.790 1.00 48.66 88 VAL A N 1
ATOM 689 C CA . VAL A 1 88 ? 0.234 5.569 26.860 1.00 48.66 88 VAL A CA 1
ATOM 690 C C . VAL A 1 88 ? 1.594 5.580 26.154 1.00 48.66 88 VAL A C 1
ATOM 692 O O . VAL A 1 88 ? 2.599 5.818 26.819 1.00 48.66 88 VAL A O 1
ATOM 695 N N . ARG A 1 89 ? 1.632 5.291 24.840 1.00 50.81 89 ARG A N 1
ATOM 696 C CA . ARG A 1 89 ? 2.830 5.005 23.997 1.00 50.81 89 ARG A CA 1
ATOM 697 C C . ARG A 1 89 ? 3.248 3.533 23.891 1.00 50.81 89 ARG A C 1
ATOM 699 O O . ARG A 1 89 ? 4.430 3.226 23.736 1.00 50.81 89 ARG A O 1
ATOM 706 N N . SER A 1 90 ? 2.298 2.609 23.947 1.00 51.62 90 SER A N 1
ATOM 707 C CA . SER A 1 90 ? 2.598 1.228 23.564 1.00 51.62 90 SER A CA 1
ATOM 708 C C . SER A 1 90 ? 2.932 1.157 22.069 1.00 51.62 90 SER A C 1
ATOM 710 O O . SER A 1 90 ? 2.335 1.891 21.283 1.00 51.62 90 SER A O 1
ATOM 712 N N . PRO A 1 91 ? 3.885 0.306 21.647 1.00 54.78 91 PRO A N 1
ATOM 713 C CA . PRO A 1 91 ? 4.196 0.146 20.231 1.00 54.78 91 PRO A CA 1
ATOM 714 C C . PRO A 1 91 ? 2.947 -0.247 19.437 1.00 54.78 91 PRO A C 1
ATOM 716 O O . PRO A 1 91 ? 2.218 -1.146 19.859 1.00 54.78 91 PRO A O 1
ATOM 719 N N . ILE A 1 92 ? 2.742 0.365 18.268 1.00 55.75 92 ILE A N 1
ATOM 720 C CA . ILE A 1 92 ? 1.572 0.124 17.402 1.00 55.75 92 ILE A CA 1
ATOM 721 C C . ILE A 1 92 ? 1.416 -1.373 17.080 1.00 55.75 92 ILE A C 1
ATOM 723 O O . ILE A 1 92 ? 0.319 -1.903 17.169 1.00 55.75 92 ILE A O 1
ATOM 727 N N . LYS A 1 93 ? 2.522 -2.109 16.876 1.00 56.19 93 LYS A N 1
ATOM 728 C CA . LYS A 1 93 ? 2.508 -3.577 16.691 1.00 56.19 93 LYS A CA 1
ATOM 729 C C . LYS A 1 93 ? 1.815 -4.335 17.841 1.00 56.19 93 LYS A C 1
ATOM 731 O O . LYS A 1 93 ? 1.165 -5.347 17.605 1.00 56.19 93 LYS A O 1
ATOM 736 N N . LYS A 1 94 ? 1.949 -3.867 19.090 1.00 63.88 94 LYS A N 1
ATOM 737 C CA . LYS A 1 94 ? 1.300 -4.467 20.273 1.00 63.88 94 LYS A CA 1
ATOM 738 C C . LYS A 1 94 ? -0.184 -4.105 20.346 1.00 63.88 94 LYS A C 1
ATOM 740 O O . LYS A 1 94 ? -0.976 -4.902 20.840 1.00 63.88 94 LYS A O 1
ATOM 745 N N . LEU A 1 95 ? -0.540 -2.920 19.855 1.00 62.16 95 LEU A N 1
ATOM 746 C CA . LEU A 1 95 ? -1.920 -2.472 19.736 1.00 62.16 95 LEU A CA 1
ATOM 747 C C . LEU A 1 95 ? -2.665 -3.264 18.654 1.00 62.16 95 LEU A C 1
ATOM 749 O O . LEU A 1 95 ? -3.705 -3.836 18.955 1.00 62.16 95 LEU A O 1
ATOM 753 N N . ASP A 1 96 ? -2.080 -3.385 17.461 1.00 61.94 96 ASP A N 1
ATOM 754 C CA . ASP A 1 96 ? -2.650 -4.120 16.324 1.00 61.94 96 ASP A CA 1
ATOM 755 C C . ASP A 1 96 ? -2.761 -5.629 16.591 1.00 61.94 96 ASP A C 1
ATOM 757 O O . ASP A 1 96 ? -3.667 -6.287 16.091 1.00 61.94 96 ASP A O 1
ATOM 761 N N . ALA A 1 97 ? -1.874 -6.200 17.414 1.00 69.12 97 ALA A N 1
ATOM 762 C CA . ALA A 1 97 ? -1.997 -7.590 17.862 1.00 69.12 97 ALA A CA 1
ATOM 763 C C . ALA A 1 97 ? -3.125 -7.791 18.896 1.00 69.12 97 ALA A C 1
ATOM 765 O O . ALA A 1 97 ? -3.671 -8.890 19.032 1.00 69.12 97 ALA A O 1
ATOM 766 N N . LEU A 1 98 ? -3.460 -6.750 19.666 1.00 70.12 98 LEU A N 1
ATOM 767 C CA . LEU A 1 98 ? -4.499 -6.801 20.695 1.00 70.12 98 LEU A CA 1
ATOM 768 C C . LEU A 1 98 ? -5.887 -6.512 20.112 1.00 70.12 98 LEU A C 1
ATOM 770 O O . LEU A 1 98 ? -6.837 -7.206 20.467 1.00 70.12 98 LEU A O 1
ATOM 774 N N . LEU A 1 99 ? -5.983 -5.509 19.241 1.00 69.19 99 LEU A N 1
ATOM 775 C CA . LEU A 1 99 ? -7.211 -4.976 18.661 1.00 69.19 99 LEU A CA 1
ATOM 776 C C . LEU A 1 99 ? -7.007 -4.773 17.161 1.00 69.19 99 LEU A C 1
ATOM 778 O O . LEU A 1 99 ? -6.184 -3.965 16.741 1.00 69.19 99 LEU A O 1
ATOM 782 N N . PHE A 1 100 ? -7.791 -5.465 16.349 1.00 75.50 100 PHE A N 1
ATOM 783 C CA . PHE A 1 100 ? -7.793 -5.308 14.903 1.00 75.50 100 PHE A CA 1
ATOM 784 C C . PHE A 1 100 ? -9.219 -5.489 14.371 1.00 75.50 100 PHE A C 1
ATOM 786 O O . PHE A 1 100 ? -10.045 -6.122 15.038 1.00 75.50 100 PHE A O 1
ATOM 793 N N . PRO A 1 101 ? -9.541 -4.932 13.188 1.00 75.56 101 PRO A N 1
ATOM 794 C CA . PRO A 1 101 ? -10.858 -5.117 12.590 1.00 75.56 101 PRO A CA 1
ATOM 795 C C . PRO A 1 101 ? -11.239 -6.602 12.508 1.00 75.56 101 PRO A C 1
ATOM 797 O O . PRO A 1 101 ? -10.455 -7.418 12.025 1.00 75.56 101 PRO A O 1
ATOM 800 N N . GLY A 1 102 ? -12.429 -6.944 13.000 1.00 71.44 102 GLY A N 1
ATOM 801 C CA . GLY A 1 102 ? -12.920 -8.318 13.134 1.00 71.44 102 GLY A CA 1
ATOM 802 C C . GLY A 1 102 ? -12.868 -8.893 14.556 1.00 71.44 102 GLY A C 1
ATOM 803 O O . GLY A 1 102 ? -13.488 -9.926 14.799 1.00 71.44 102 GLY A O 1
ATOM 804 N N . CYS A 1 103 ? -12.198 -8.244 15.516 1.00 78.00 103 CYS A N 1
ATOM 805 C CA . CYS A 1 103 ? -12.317 -8.614 16.931 1.00 78.00 103 CYS A CA 1
ATOM 806 C C . CYS A 1 103 ? -13.754 -8.402 17.432 1.00 78.00 103 CYS A C 1
ATOM 808 O O . CYS A 1 103 ? -14.329 -7.331 17.230 1.00 78.00 103 CYS A O 1
ATOM 810 N N . LYS A 1 104 ? -14.318 -9.385 18.143 1.00 88.06 104 LYS A N 1
ATOM 811 C CA . LYS A 1 104 ? -15.587 -9.225 18.861 1.00 88.06 104 LYS A CA 1
ATOM 812 C C . LYS A 1 104 ? -15.306 -8.635 20.240 1.00 88.06 104 LYS A C 1
ATOM 814 O O . LYS A 1 104 ? -14.571 -9.214 21.041 1.00 88.06 104 LYS A O 1
ATOM 819 N N . ILE A 1 105 ? -15.872 -7.466 20.500 1.00 88.88 105 ILE A N 1
ATOM 820 C CA . ILE A 1 105 ? -15.640 -6.657 21.692 1.00 88.88 105 ILE A CA 1
ATOM 821 C C . ILE A 1 105 ? -16.880 -6.714 22.579 1.00 88.88 105 ILE A C 1
ATOM 823 O O . ILE A 1 105 ? -17.986 -6.423 22.128 1.00 88.88 105 ILE A O 1
ATOM 827 N N . GLY A 1 106 ? -16.689 -7.087 23.841 1.00 93.56 106 GLY A N 1
ATOM 828 C CA . GLY A 1 106 ? -17.706 -7.030 24.887 1.00 93.56 106 GLY A CA 1
ATOM 829 C C . GLY A 1 106 ? -17.390 -5.913 25.871 1.00 93.56 106 GLY A C 1
ATOM 830 O O . GLY A 1 106 ? -16.276 -5.854 26.392 1.00 93.56 106 GLY A O 1
ATOM 831 N N . ILE A 1 107 ? -18.353 -5.037 26.140 1.00 95.88 107 ILE A N 1
ATOM 832 C CA . ILE A 1 107 ? -18.215 -3.918 27.079 1.00 95.88 107 ILE A CA 1
ATOM 833 C C . ILE A 1 107 ? -19.226 -4.117 28.206 1.00 95.88 107 ILE A C 1
ATOM 835 O O . ILE A 1 107 ? -20.429 -3.950 28.005 1.00 95.88 107 ILE A O 1
ATOM 839 N N . LYS A 1 108 ? -18.739 -4.484 29.394 1.00 95.75 108 LYS A N 1
ATOM 840 C CA . LYS A 1 108 ? -19.549 -4.579 30.614 1.00 95.75 108 LYS A CA 1
ATOM 841 C C . LYS A 1 108 ? -19.869 -3.186 31.138 1.00 95.75 108 LYS A C 1
ATOM 843 O O . LYS A 1 108 ? -18.997 -2.317 31.135 1.00 95.75 108 LYS A O 1
ATOM 848 N N . ASN A 1 109 ? -21.081 -3.001 31.648 1.00 96.19 109 ASN A N 1
ATOM 849 C CA . ASN A 1 109 ? -21.572 -1.730 32.172 1.00 96.19 109 ASN A CA 1
ATOM 850 C C . ASN A 1 109 ? -21.244 -0.534 31.251 1.00 96.19 109 ASN A C 1
ATOM 852 O O . ASN A 1 109 ? -20.544 0.388 31.682 1.00 96.19 109 ASN A O 1
ATOM 856 N N . PRO A 1 110 ? -21.668 -0.541 29.972 1.00 95.69 110 PRO A N 1
ATOM 857 C CA . PRO A 1 110 ? -21.281 0.489 29.017 1.00 95.69 110 PRO A CA 1
ATOM 858 C C . PRO A 1 110 ? -21.717 1.882 29.489 1.00 95.69 110 PRO A C 1
ATOM 860 O O . PRO A 1 110 ? -22.816 2.075 30.014 1.00 95.69 110 PRO A O 1
ATOM 863 N N . TYR A 1 111 ? -20.827 2.859 29.303 1.00 93.12 111 TYR A N 1
ATOM 864 C CA . TYR A 1 111 ? -21.028 4.255 29.683 1.00 93.12 111 TYR A CA 1
ATOM 865 C C . TYR A 1 111 ? -20.965 5.150 28.448 1.00 93.12 111 TYR A C 1
ATOM 867 O O . TYR A 1 111 ? -19.907 5.301 27.831 1.00 93.12 111 TYR A O 1
ATOM 875 N N . LEU A 1 112 ? -22.102 5.759 28.103 1.00 87.75 112 LEU A N 1
ATOM 876 C CA . LEU A 1 112 ? -22.214 6.657 26.959 1.00 87.75 112 LEU A CA 1
ATOM 877 C C . LEU A 1 112 ? -21.868 8.094 27.368 1.00 87.75 112 LEU A C 1
ATOM 879 O O . LEU A 1 112 ? -22.673 8.798 27.984 1.00 87.75 112 LEU A O 1
ATOM 883 N N . ARG A 1 113 ? -20.673 8.556 27.006 1.00 82.00 113 ARG A N 1
ATOM 884 C CA . ARG A 1 113 ? -20.180 9.905 27.299 1.00 82.00 113 ARG A CA 1
ATOM 885 C C . ARG A 1 113 ? -20.550 10.878 26.180 1.00 82.00 113 ARG A C 1
ATOM 887 O O . ARG A 1 113 ? -20.496 10.540 25.006 1.00 82.00 113 ARG A O 1
ATOM 894 N N . CYS A 1 114 ? -20.850 12.119 26.559 1.00 73.75 114 CYS A N 1
ATOM 895 C CA . CYS A 1 114 ? -20.918 13.249 25.633 1.00 73.75 114 CYS A CA 1
ATOM 896 C C . CYS A 1 114 ? -19.537 13.915 25.527 1.00 73.75 114 CYS A C 1
ATOM 898 O O . CYS A 1 114 ? -18.948 14.292 26.547 1.00 73.75 114 CYS A O 1
ATOM 900 N N . CYS A 1 115 ? -19.026 14.061 24.313 1.00 61.41 115 CYS A N 1
ATOM 901 C CA . CYS A 1 115 ? -17.785 14.755 23.997 1.00 61.41 115 CYS A CA 1
ATOM 902 C C . CYS A 1 115 ? -17.989 16.273 23.914 1.00 61.41 115 CYS A C 1
ATOM 904 O O . CYS A 1 115 ? -19.115 16.774 23.895 1.00 61.41 115 CYS A O 1
ATOM 906 N N . SER A 1 116 ? -16.883 17.022 23.912 1.00 55.22 116 SER A N 1
ATOM 907 C CA . SER A 1 116 ? -16.891 18.493 23.853 1.00 55.22 116 SER A CA 1
ATOM 908 C C . SER A 1 116 ? -17.381 19.052 22.516 1.00 55.22 116 SER A C 1
ATOM 910 O O . SER A 1 116 ? -17.800 20.201 22.456 1.00 55.22 116 SER A O 1
ATOM 912 N N . ASP A 1 117 ? -17.323 18.245 21.463 1.00 46.62 117 ASP A N 1
ATOM 913 C CA . ASP A 1 117 ? -17.842 18.519 20.120 1.00 46.62 117 ASP A CA 1
ATOM 914 C C . ASP A 1 117 ? -19.344 18.197 19.980 1.00 46.62 117 ASP A C 1
ATOM 916 O O . ASP A 1 117 ? -19.921 18.404 18.918 1.00 46.62 117 ASP A O 1
ATOM 920 N N . GLY A 1 118 ? -19.989 17.712 21.049 1.00 52.72 118 GLY A N 1
ATOM 921 C CA . GLY A 1 118 ? -21.404 17.340 21.063 1.00 52.72 118 GLY A CA 1
ATOM 922 C C . GLY A 1 118 ? -21.695 15.904 20.618 1.00 52.72 118 GLY A C 1
ATOM 923 O O . GLY A 1 118 ? -22.847 15.478 20.720 1.00 52.72 118 GLY A O 1
ATOM 924 N N . ASN A 1 119 ? -20.682 15.143 20.190 1.00 58.81 119 ASN A N 1
ATOM 925 C CA . ASN A 1 119 ? -20.836 13.742 19.796 1.00 58.81 119 ASN A CA 1
ATOM 926 C C . ASN A 1 119 ? -20.905 12.809 21.014 1.00 58.81 119 ASN A C 1
ATOM 928 O O . ASN A 1 119 ? -20.489 13.165 22.121 1.00 58.81 119 ASN A O 1
ATOM 932 N N . PHE A 1 120 ? -21.432 11.598 20.820 1.00 74.44 120 PHE A N 1
ATOM 933 C CA . PHE A 1 120 ? -21.493 10.568 21.857 1.00 74.44 120 PHE A CA 1
ATOM 934 C C . PHE A 1 120 ? -20.542 9.415 21.543 1.00 74.44 120 PHE A C 1
ATOM 936 O O . PHE A 1 120 ? -20.480 8.957 20.407 1.00 74.44 120 PHE A O 1
ATOM 943 N N . MET A 1 121 ? -19.841 8.925 22.565 1.00 83.06 121 MET A N 1
ATOM 944 C CA . MET A 1 121 ? -18.974 7.747 22.467 1.00 83.06 121 MET A CA 1
ATOM 945 C C . MET A 1 121 ? -19.068 6.887 23.723 1.00 83.06 121 MET A C 1
ATOM 947 O O . MET A 1 121 ? -19.367 7.383 24.816 1.00 83.06 121 MET A O 1
ATOM 951 N N . LEU A 1 122 ? -18.754 5.605 23.590 1.00 87.62 122 LEU A N 1
ATOM 952 C CA . LEU A 1 122 ? -18.562 4.721 24.729 1.00 87.62 122 LEU A CA 1
ATOM 953 C C . LEU A 1 122 ? -17.195 4.973 25.349 1.00 87.62 122 LEU A C 1
ATOM 955 O O . LEU A 1 122 ? -16.173 4.911 24.671 1.00 87.62 122 LEU A O 1
ATOM 959 N N . ARG A 1 123 ? -17.166 5.236 26.654 1.00 90.25 123 ARG A N 1
ATOM 960 C CA . ARG A 1 123 ? -15.921 5.427 27.398 1.00 90.25 123 ARG A CA 1
ATOM 961 C C . ARG A 1 123 ? -15.758 4.339 28.449 1.00 90.25 123 ARG A C 1
ATOM 963 O O . ARG A 1 123 ? -16.669 4.110 29.239 1.00 90.25 123 ARG A O 1
ATOM 970 N N . ASN A 1 124 ? -14.576 3.731 28.502 1.00 89.12 124 ASN A N 1
ATOM 971 C CA . ASN A 1 124 ? -14.245 2.743 29.521 1.00 89.12 124 ASN A CA 1
ATOM 972 C C . ASN A 1 124 ? -12.827 2.937 30.072 1.00 89.12 124 ASN A C 1
ATOM 974 O O . ASN A 1 124 ? -11.848 2.738 29.356 1.00 89.12 124 ASN A O 1
ATOM 978 N N . ASP A 1 125 ? -12.706 3.249 31.362 1.00 83.81 125 ASP A N 1
ATOM 979 C CA . ASP A 1 125 ? -11.410 3.425 32.033 1.00 83.81 125 ASP A CA 1
ATOM 980 C C . ASP A 1 125 ? -10.952 2.186 32.821 1.00 83.81 125 ASP A C 1
ATOM 982 O O . ASP A 1 125 ? -9.802 2.142 33.255 1.00 83.81 125 ASP A O 1
ATOM 986 N N . ASN A 1 126 ? -11.812 1.174 32.980 1.00 84.38 126 ASN A N 1
ATOM 987 C CA . ASN A 1 126 ? -11.520 -0.041 33.744 1.00 84.38 126 ASN A CA 1
ATOM 988 C C . ASN A 1 126 ? -11.276 -1.247 32.819 1.00 84.38 126 ASN A C 1
ATOM 990 O O . ASN A 1 126 ? -12.223 -1.751 32.209 1.00 84.38 126 ASN A O 1
ATOM 994 N N . PRO A 1 127 ? -10.034 -1.754 32.713 1.00 83.06 127 PRO A N 1
ATOM 995 C CA . PRO A 1 127 ? -9.684 -2.844 31.805 1.00 83.06 127 PRO A CA 1
ATOM 996 C C . PRO A 1 127 ? -10.529 -4.116 31.922 1.00 83.06 127 PRO A C 1
ATOM 998 O O . PRO A 1 127 ? -10.836 -4.748 30.916 1.00 83.06 127 PRO A O 1
ATOM 1001 N N . SER A 1 128 ? -10.945 -4.471 33.140 1.00 86.69 128 SER A N 1
ATOM 1002 C CA . SER A 1 128 ? -11.727 -5.681 33.437 1.00 86.69 128 SER A CA 1
ATOM 1003 C C . SER A 1 128 ? -13.143 -5.680 32.855 1.00 86.69 128 SER A C 1
ATOM 1005 O O . SER A 1 128 ? -13.796 -6.725 32.813 1.00 86.69 128 SER A O 1
ATOM 1007 N N . ASN A 1 129 ? -13.636 -4.516 32.430 1.00 91.06 129 ASN A N 1
ATOM 1008 C CA . ASN A 1 129 ? -14.940 -4.385 31.792 1.00 91.06 129 ASN A CA 1
ATOM 1009 C C . ASN A 1 129 ? -14.886 -4.680 30.287 1.00 91.06 129 ASN A C 1
ATOM 1011 O O . ASN A 1 129 ? -15.937 -4.758 29.659 1.00 91.06 129 ASN A O 1
ATOM 1015 N N . ILE A 1 130 ? -13.695 -4.835 29.703 1.00 90.81 130 ILE A N 1
ATOM 1016 C CA . ILE A 1 130 ? -13.531 -5.119 28.277 1.00 90.81 130 ILE A CA 1
ATOM 1017 C C . ILE A 1 130 ? -13.219 -6.597 28.080 1.00 90.81 130 ILE A C 1
ATOM 1019 O O . ILE A 1 130 ? -12.328 -7.155 28.718 1.00 90.81 130 ILE A O 1
ATOM 1023 N N . ILE A 1 131 ? -13.933 -7.210 27.147 1.00 89.38 131 ILE A N 1
ATOM 1024 C CA . ILE A 1 131 ? -13.702 -8.567 26.665 1.00 89.38 131 ILE A CA 1
ATOM 1025 C C . ILE A 1 131 ? -13.342 -8.462 25.192 1.00 89.38 131 ILE A C 1
ATOM 1027 O O . ILE A 1 131 ? -14.009 -7.759 24.438 1.00 89.38 131 ILE A O 1
ATOM 1031 N N . ILE A 1 132 ? -12.287 -9.155 24.785 1.00 85.56 132 ILE A N 1
ATOM 1032 C CA . ILE A 1 132 ? -11.818 -9.172 23.402 1.00 85.56 132 ILE A CA 1
ATOM 1033 C C . ILE A 1 132 ? -11.787 -10.632 22.975 1.00 85.56 132 ILE A C 1
ATOM 1035 O O . ILE A 1 132 ? -11.056 -11.419 23.569 1.00 85.56 132 ILE A O 1
ATOM 1039 N N . GLN A 1 133 ? -12.574 -10.988 21.965 1.00 83.88 133 GLN A N 1
ATOM 1040 C CA . GLN A 1 133 ? -12.518 -12.294 21.314 1.00 83.88 133 GLN A CA 1
ATOM 1041 C C . GLN A 1 133 ? -11.951 -12.100 19.910 1.00 83.88 133 GLN A C 1
ATOM 1043 O O . GLN A 1 133 ? -12.498 -11.343 19.102 1.00 83.88 133 GLN A O 1
ATOM 1048 N N . ARG A 1 134 ? -10.826 -12.754 19.627 1.00 76.31 134 ARG A N 1
ATOM 1049 C CA . ARG A 1 134 ? -10.129 -12.622 18.345 1.00 76.31 134 ARG A CA 1
ATOM 1050 C C . ARG A 1 134 ? -10.635 -13.675 17.357 1.00 76.31 134 ARG A C 1
ATOM 1052 O O . ARG A 1 134 ? -10.796 -14.832 17.752 1.00 76.31 134 ARG A O 1
ATOM 1059 N N . PRO A 1 135 ? -10.817 -13.336 16.071 1.00 55.50 135 PRO A N 1
ATOM 1060 C CA . PRO A 1 135 ? -11.006 -14.351 15.047 1.00 55.50 135 PRO A CA 1
ATOM 1061 C C . PRO A 1 135 ? -9.709 -15.173 14.963 1.00 55.50 135 PRO A C 1
ATOM 1063 O O . PRO A 1 135 ? -8.650 -14.625 14.666 1.00 55.50 135 PRO A O 1
ATOM 1066 N N . ASN A 1 136 ? -9.799 -16.473 15.266 1.00 45.44 136 ASN A N 1
ATOM 1067 C CA . ASN A 1 136 ? -8.708 -17.465 15.353 1.00 45.44 136 ASN A CA 1
ATOM 1068 C C . ASN A 1 136 ? -8.014 -17.661 16.712 1.00 45.44 136 ASN A C 1
ATOM 1070 O O . ASN A 1 136 ? -6.974 -18.321 16.757 1.00 45.44 136 ASN A O 1
ATOM 1074 N N . GLU A 1 137 ? -8.579 -17.207 17.831 1.00 42.25 137 GLU A N 1
ATOM 1075 C CA . GLU A 1 137 ? -8.323 -17.971 19.059 1.00 42.25 137 GLU A CA 1
ATOM 1076 C C . GLU A 1 137 ? -9.000 -19.336 18.909 1.00 42.25 137 GLU A C 1
ATOM 1078 O O . GLU A 1 137 ? -10.148 -19.375 18.452 1.00 42.25 137 GLU A O 1
ATOM 1083 N N . PRO A 1 138 ? -8.314 -20.457 19.210 1.00 30.34 138 PRO A N 1
ATOM 1084 C CA . PRO A 1 138 ? -8.976 -21.742 19.206 1.00 30.34 138 PRO A CA 1
ATOM 1085 C C . PRO A 1 138 ? -10.131 -21.627 20.189 1.00 30.34 138 PRO A C 1
ATOM 1087 O O . PRO A 1 138 ? -9.932 -21.520 21.398 1.00 30.34 138 PRO A O 1
ATOM 1090 N N . ILE A 1 139 ? -11.346 -21.625 19.646 1.00 36.62 139 ILE A N 1
ATOM 1091 C CA . ILE A 1 139 ? -12.521 -22.007 20.405 1.00 36.62 139 ILE A CA 1
ATOM 1092 C C . ILE A 1 139 ? -12.117 -23.349 21.006 1.00 36.62 139 ILE A C 1
ATOM 1094 O O . ILE A 1 139 ? -11.695 -24.248 20.277 1.00 36.62 139 ILE A O 1
ATOM 1098 N N . GLU A 1 140 ? -12.136 -23.473 22.326 1.00 28.41 140 GLU A N 1
ATOM 1099 C CA . GLU A 1 140 ? -11.979 -24.771 22.961 1.00 28.41 140 GLU A CA 1
ATOM 1100 C C . GLU A 1 140 ? -13.236 -25.569 22.581 1.00 28.41 140 GLU A C 1
ATOM 1102 O O . GLU A 1 140 ? -14.275 -25.508 23.238 1.00 28.41 140 GLU A O 1
ATOM 1107 N N . ILE A 1 141 ? -13.192 -26.210 21.409 1.00 29.91 141 ILE A N 1
ATOM 1108 C CA . ILE A 1 141 ? -14.299 -26.990 20.871 1.00 29.91 141 ILE A CA 1
ATOM 1109 C C . ILE A 1 141 ? -14.361 -28.249 21.728 1.00 29.91 141 ILE A C 1
ATOM 1111 O O . ILE A 1 141 ? -13.630 -29.215 21.503 1.00 29.91 141 ILE A O 1
ATOM 1115 N N . LYS A 1 142 ? -15.245 -28.248 22.728 1.00 29.89 142 LYS A N 1
ATOM 1116 C CA . LYS A 1 142 ? -15.737 -29.504 23.294 1.00 29.89 142 LYS A CA 1
ATOM 1117 C C . LYS A 1 142 ? -16.442 -30.271 22.170 1.00 29.89 142 LYS A C 1
ATOM 1119 O O . LYS A 1 142 ? -17.225 -29.668 21.435 1.00 29.89 142 LYS A O 1
ATOM 1124 N N . PRO A 1 143 ? -16.165 -31.574 22.009 1.00 27.97 143 PRO A N 1
ATOM 1125 C CA . PRO A 1 143 ? -16.655 -32.328 20.870 1.00 27.97 143 PRO A CA 1
ATOM 1126 C C . PRO A 1 143 ? -18.173 -32.453 20.971 1.00 27.97 143 PRO A C 1
ATOM 1128 O O . PRO A 1 143 ? -18.689 -33.020 21.934 1.00 27.97 143 PRO A O 1
ATOM 1131 N N . VAL A 1 144 ? -18.884 -31.944 19.967 1.00 30.47 144 VAL A N 1
ATOM 1132 C CA . VAL A 1 144 ? -20.295 -32.268 19.757 1.00 30.47 144 VAL A CA 1
ATOM 1133 C C . VAL A 1 144 ? -20.405 -33.056 18.461 1.00 30.47 144 VAL A C 1
ATOM 1135 O O . VAL A 1 144 ? -19.804 -32.727 17.441 1.00 30.47 144 VAL A O 1
ATOM 1138 N N . GLN A 1 145 ? -21.105 -34.175 18.592 1.00 30.08 145 GLN A N 1
ATOM 1139 C CA . GLN A 1 145 ? -21.231 -35.256 17.634 1.00 30.08 145 GLN A CA 1
ATOM 1140 C C . GLN A 1 145 ? -21.927 -34.812 16.342 1.00 30.08 145 GLN A C 1
ATOM 1142 O O . GLN A 1 145 ? -22.799 -33.947 16.341 1.00 30.08 145 GLN A O 1
ATOM 1147 N N . ALA A 1 146 ? -21.515 -35.454 15.251 1.00 35.19 146 ALA A N 1
ATOM 1148 C CA . ALA A 1 146 ? -22.006 -35.265 13.896 1.00 35.19 146 ALA A CA 1
ATOM 1149 C C . ALA A 1 146 ? -23.513 -35.500 13.769 1.00 35.19 146 ALA A C 1
ATOM 1151 O O . ALA A 1 146 ? -23.958 -36.554 14.216 1.00 35.19 146 ALA A O 1
ATOM 1152 N N . GLN A 1 147 ? -24.234 -34.623 13.052 1.00 28.56 147 GLN A N 1
ATOM 1153 C CA . GLN A 1 147 ? -25.425 -34.999 12.275 1.00 28.56 147 GLN A CA 1
ATOM 1154 C C . GLN A 1 147 ? -25.625 -34.145 11.004 1.00 28.56 147 GLN A C 1
ATOM 1156 O O . GLN A 1 147 ? -25.678 -32.920 11.048 1.00 28.56 147 GLN A O 1
ATOM 1161 N N . SER A 1 148 ? -25.762 -34.899 9.906 1.00 30.53 148 SER A N 1
ATOM 1162 C CA . SER A 1 148 ? -26.515 -34.710 8.654 1.00 30.53 148 SER A CA 1
ATOM 1163 C C . SER A 1 148 ? -26.272 -33.506 7.736 1.00 30.53 148 SER A C 1
ATOM 1165 O O . SER A 1 148 ? -26.823 -32.420 7.900 1.00 30.53 148 SER A O 1
ATOM 1167 N N . GLU A 1 149 ? -25.568 -33.837 6.653 1.00 34.38 149 GLU A N 1
ATOM 1168 C CA . GLU A 1 149 ? -25.791 -33.444 5.258 1.00 34.38 149 GLU A CA 1
ATOM 1169 C C . GLU A 1 149 ? -27.283 -33.217 4.935 1.00 34.38 149 GLU A C 1
ATOM 1171 O O . GLU A 1 149 ? -28.049 -34.173 4.977 1.00 34.38 149 GLU A O 1
ATOM 1176 N N . ASN A 1 150 ? -27.697 -31.969 4.661 1.00 36.09 150 ASN A N 1
ATOM 1177 C CA . ASN A 1 150 ? -28.814 -31.582 3.767 1.00 36.09 150 ASN A CA 1
ATOM 1178 C C . ASN A 1 150 ? -29.128 -30.071 3.875 1.00 36.09 150 ASN A C 1
ATOM 1180 O O . ASN A 1 150 ? -30.202 -29.671 4.315 1.00 36.09 150 ASN A O 1
ATOM 1184 N N . ALA A 1 151 ? -28.191 -29.214 3.456 1.00 30.75 151 ALA A N 1
ATOM 1185 C CA . ALA A 1 151 ? -28.464 -27.783 3.225 1.00 30.75 151 ALA A CA 1
ATOM 1186 C C . ALA A 1 151 ? -27.708 -27.195 2.012 1.00 30.75 151 ALA A C 1
ATOM 1188 O O . ALA A 1 151 ? -27.760 -25.995 1.763 1.00 30.75 151 ALA A O 1
ATOM 1189 N N . ILE A 1 152 ? -27.033 -28.044 1.226 1.00 40.88 152 ILE A N 1
ATOM 1190 C CA . ILE A 1 152 ? -26.044 -27.631 0.214 1.00 40.88 152 ILE A CA 1
ATOM 1191 C C . ILE A 1 152 ? -26.689 -27.047 -1.060 1.00 40.88 152 ILE A C 1
ATOM 1193 O O . ILE A 1 152 ? -26.024 -26.354 -1.820 1.00 40.88 152 ILE A O 1
ATOM 1197 N N . GLU A 1 153 ? -27.988 -27.239 -1.307 1.00 32.97 153 GLU A N 1
ATOM 1198 C CA . GLU A 1 153 ? -28.594 -26.814 -2.583 1.00 32.97 153 GLU A CA 1
ATOM 1199 C C . GLU A 1 153 ? -29.159 -25.384 -2.608 1.00 32.97 153 GLU A C 1
ATOM 1201 O O . GLU A 1 153 ? -29.383 -24.850 -3.693 1.00 32.97 153 GLU A O 1
ATOM 1206 N N . ASN A 1 154 ? -29.303 -24.709 -1.460 1.00 29.19 154 ASN A N 1
ATOM 1207 C CA . ASN A 1 154 ? -29.791 -23.318 -1.416 1.00 29.19 154 ASN A CA 1
ATOM 1208 C C . ASN A 1 154 ? -28.691 -22.268 -1.157 1.00 29.19 154 ASN A C 1
ATOM 1210 O O . ASN A 1 154 ? -28.931 -21.083 -1.375 1.00 29.19 154 ASN A O 1
ATOM 1214 N N . GLU A 1 155 ? -27.468 -22.681 -0.804 1.00 32.47 155 GLU A N 1
ATOM 1215 C CA . GLU A 1 155 ? -26.296 -21.794 -0.648 1.00 32.47 155 GLU A CA 1
ATOM 1216 C C . GLU A 1 155 ? -25.593 -21.449 -1.977 1.00 32.47 155 GLU A C 1
ATOM 1218 O O . GLU A 1 155 ? -24.716 -20.592 -2.023 1.00 32.47 155 GLU A O 1
ATOM 1223 N N . VAL A 1 156 ? -25.994 -22.049 -3.103 1.00 32.81 156 VAL A N 1
ATOM 1224 C CA . VAL A 1 156 ? -25.300 -21.867 -4.397 1.00 32.81 156 VAL A CA 1
ATOM 1225 C C . VAL A 1 156 ? -25.673 -20.547 -5.106 1.00 32.81 156 VAL A C 1
ATOM 1227 O O . VAL A 1 156 ? -25.100 -20.213 -6.144 1.00 32.81 156 VAL A O 1
ATOM 1230 N N . LYS A 1 157 ? -26.603 -19.745 -4.560 1.00 27.67 157 LYS A N 1
ATOM 1231 C CA . LYS A 1 157 ? -27.038 -18.463 -5.164 1.00 27.67 157 LYS A CA 1
ATOM 1232 C C . LYS A 1 157 ? -26.661 -17.192 -4.401 1.00 27.67 157 LYS A C 1
ATOM 1234 O O . LYS A 1 157 ? -26.760 -16.119 -4.989 1.00 27.67 157 LYS A O 1
ATOM 1239 N N . GLU A 1 158 ? -26.114 -17.298 -3.196 1.00 29.48 158 GLU A N 1
ATOM 1240 C CA . GLU A 1 158 ? -25.259 -16.252 -2.628 1.00 29.48 158 GLU A CA 1
ATOM 1241 C C . GLU A 1 158 ? -23.821 -16.751 -2.682 1.00 29.48 158 GLU A C 1
ATOM 1243 O O . GLU A 1 158 ? -23.253 -17.229 -1.704 1.00 29.48 158 GLU A O 1
ATOM 1248 N N . ILE A 1 159 ? -23.212 -16.655 -3.866 1.00 30.95 159 ILE A N 1
ATOM 1249 C CA . ILE A 1 159 ? -21.758 -16.740 -3.962 1.00 30.95 159 ILE A CA 1
ATOM 1250 C C . ILE A 1 159 ? -21.224 -15.526 -3.211 1.00 30.95 159 ILE A C 1
ATOM 1252 O O . ILE A 1 159 ? -21.142 -14.418 -3.745 1.00 30.95 159 ILE A O 1
ATOM 1256 N N . VAL A 1 160 ? -20.923 -15.774 -1.941 1.00 30.84 160 VAL A N 1
ATOM 1257 C CA . VAL A 1 160 ? -20.005 -15.059 -1.071 1.00 30.84 160 VAL A CA 1
ATOM 1258 C C . VAL A 1 160 ? -19.022 -14.283 -1.942 1.00 30.84 160 VAL A C 1
ATOM 1260 O O . VAL A 1 160 ? -18.138 -14.865 -2.575 1.00 30.84 160 VAL A O 1
ATOM 1263 N N . LYS A 1 161 ? -19.175 -12.954 -2.001 1.00 30.17 161 LYS A N 1
ATOM 1264 C CA . LYS A 1 161 ? -18.075 -12.066 -2.381 1.00 30.17 161 LYS A CA 1
ATOM 1265 C C . LYS A 1 161 ? -17.012 -12.271 -1.309 1.00 30.17 161 LYS A C 1
ATOM 1267 O O . LYS A 1 161 ? -17.014 -11.601 -0.281 1.00 30.17 161 LYS A O 1
ATOM 1272 N N . ILE A 1 162 ? -16.157 -13.268 -1.522 1.00 31.47 162 ILE A N 1
ATOM 1273 C CA . ILE A 1 162 ? -14.974 -13.509 -0.709 1.00 31.47 162 ILE A CA 1
ATOM 1274 C C . ILE A 1 162 ? -14.230 -12.169 -0.697 1.00 31.47 162 ILE A C 1
ATOM 1276 O O . ILE A 1 162 ? -13.929 -11.660 -1.783 1.00 31.47 162 ILE A O 1
ATOM 1280 N N . PRO A 1 163 ? -13.974 -11.551 0.472 1.00 35.41 163 PRO A N 1
ATOM 1281 C CA . PRO A 1 163 ? -13.157 -10.354 0.518 1.00 35.41 163 PRO A CA 1
ATOM 1282 C C . PRO A 1 163 ? -11.822 -10.730 -0.110 1.00 35.41 163 PRO A C 1
ATOM 1284 O O . PRO A 1 163 ? -11.134 -11.622 0.390 1.00 35.41 163 PRO A O 1
ATOM 1287 N N . ILE A 1 164 ? -11.493 -10.126 -1.252 1.00 41.06 164 ILE A N 1
ATOM 1288 C CA . ILE A 1 164 ? -10.264 -10.460 -1.957 1.00 41.06 164 ILE A CA 1
ATOM 1289 C C . ILE A 1 164 ? -9.116 -10.029 -1.041 1.00 41.06 164 ILE A C 1
ATOM 1291 O O . ILE A 1 164 ? -8.849 -8.847 -0.884 1.00 41.06 164 ILE A O 1
ATOM 1295 N N . ALA A 1 165 ? -8.470 -10.965 -0.349 1.00 58.84 165 ALA A N 1
ATOM 1296 C CA . ALA A 1 165 ? -7.216 -10.668 0.329 1.00 58.84 165 ALA A CA 1
ATOM 1297 C C . ALA A 1 165 ? -6.161 -10.323 -0.733 1.00 58.84 165 ALA A C 1
ATOM 1299 O O . ALA A 1 165 ? -6.260 -10.776 -1.877 1.00 58.84 165 ALA A O 1
ATOM 1300 N N . GLU A 1 166 ? -5.146 -9.532 -0.369 1.00 66.81 166 GLU A N 1
ATOM 1301 C CA . GLU A 1 166 ? -4.008 -9.328 -1.269 1.00 66.81 166 GLU A CA 1
ATOM 1302 C C . GLU A 1 166 ? -3.452 -10.690 -1.691 1.00 66.81 166 GLU A C 1
ATOM 1304 O O . GLU A 1 166 ? -3.221 -11.577 -0.866 1.00 66.81 166 GLU A O 1
ATOM 1309 N N . TYR A 1 167 ? -3.290 -10.869 -2.994 1.00 76.75 167 TYR A N 1
ATOM 1310 C CA . TYR A 1 167 ? -2.970 -12.149 -3.596 1.00 76.75 167 TYR A CA 1
ATOM 1311 C C . TYR A 1 167 ? -1.810 -11.970 -4.559 1.00 76.75 167 TYR A C 1
ATOM 1313 O O . TYR A 1 167 ? -1.890 -11.204 -5.515 1.00 76.75 167 TYR A O 1
ATOM 1321 N N . TYR A 1 168 ? -0.743 -12.734 -4.349 1.00 81.50 168 TYR A N 1
ATOM 1322 C CA . TYR A 1 168 ? 0.386 -12.791 -5.271 1.00 81.50 168 TYR A CA 1
ATOM 1323 C C . TYR A 1 168 ? 0.441 -14.188 -5.871 1.00 81.50 168 TYR A C 1
ATOM 1325 O O . TYR A 1 168 ? 0.931 -15.127 -5.232 1.00 81.50 168 TYR A O 1
ATOM 1333 N N . GLY A 1 169 ? -0.068 -14.322 -7.096 1.00 77.25 169 GLY A N 1
ATOM 1334 C CA . GLY A 1 169 ? -0.125 -15.579 -7.835 1.00 77.25 169 GLY A CA 1
ATOM 1335 C C . GLY A 1 169 ? 1.251 -16.142 -8.167 1.00 77.25 169 GLY A C 1
ATOM 1336 O O . GLY A 1 169 ? 2.262 -15.715 -7.624 1.00 77.25 169 GLY A O 1
ATOM 1337 N N . SER A 1 170 ? 1.321 -17.143 -9.046 1.00 81.75 170 SER A N 1
ATOM 1338 C CA . SER A 1 170 ? 2.578 -17.834 -9.386 1.00 81.75 170 SER A CA 1
ATOM 1339 C C . SER A 1 170 ? 3.502 -16.985 -10.267 1.00 81.75 170 SER A C 1
ATOM 1341 O O . SER A 1 170 ? 3.672 -17.253 -11.453 1.00 81.75 170 SER A O 1
ATOM 1343 N N . THR A 1 171 ? 4.112 -15.975 -9.662 1.00 89.75 171 THR A N 1
ATOM 1344 C CA . THR A 1 171 ? 5.025 -15.013 -10.280 1.00 89.75 171 THR A CA 1
ATOM 1345 C C . THR A 1 171 ? 6.398 -15.019 -9.610 1.00 89.75 171 THR A C 1
ATOM 1347 O O . THR A 1 171 ? 6.576 -15.599 -8.531 1.00 89.75 171 THR A O 1
ATOM 1350 N N . ILE A 1 172 ? 7.379 -14.392 -10.249 1.00 92.62 172 ILE A N 1
ATOM 1351 C CA . ILE A 1 172 ? 8.726 -14.147 -9.727 1.00 92.62 172 ILE A CA 1
ATOM 1352 C C . ILE A 1 172 ? 9.268 -12.838 -10.304 1.00 92.62 172 ILE A C 1
ATOM 1354 O O . ILE A 1 172 ? 8.875 -12.451 -11.398 1.00 92.62 172 ILE A O 1
ATOM 1358 N N . ILE A 1 173 ? 10.153 -12.157 -9.580 1.00 94.19 173 ILE A N 1
ATOM 1359 C CA . ILE A 1 173 ? 10.836 -10.958 -10.079 1.00 94.19 173 ILE A CA 1
ATOM 1360 C C . ILE A 1 173 ? 12.229 -11.365 -10.551 1.00 94.19 173 ILE A C 1
ATOM 1362 O O . ILE A 1 173 ? 12.937 -12.079 -9.836 1.00 94.19 173 ILE A O 1
ATOM 1366 N N . LYS A 1 174 ? 12.602 -10.944 -11.759 1.00 93.25 174 LYS A N 1
ATOM 1367 C CA . LYS A 1 174 ? 13.904 -11.238 -12.372 1.00 93.25 174 LYS A CA 1
ATOM 1368 C C . LYS A 1 174 ? 14.520 -9.982 -12.962 1.00 93.25 174 LYS A C 1
ATOM 1370 O O . LYS A 1 174 ? 13.810 -9.031 -13.272 1.00 93.25 174 LYS A O 1
ATOM 1375 N N . VAL A 1 175 ? 15.836 -10.012 -13.145 1.00 92.44 175 VAL A N 1
ATOM 1376 C CA . VAL A 1 175 ? 16.567 -8.985 -13.889 1.00 92.44 175 VAL A CA 1
ATOM 1377 C C . VAL A 1 175 ? 16.195 -9.070 -15.368 1.00 92.44 175 VAL A C 1
ATOM 1379 O O . VAL A 1 175 ? 16.071 -10.167 -15.912 1.00 92.44 175 VAL 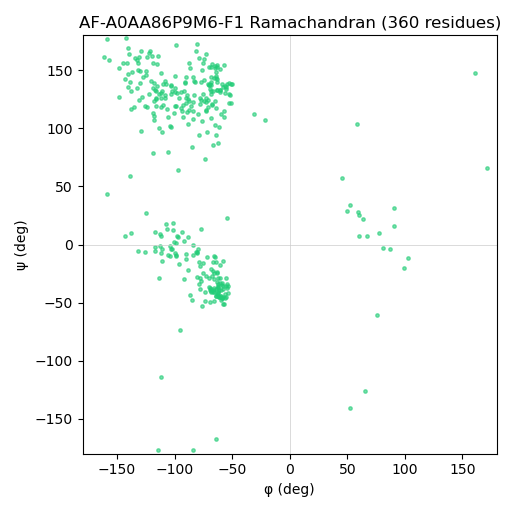A O 1
ATOM 1382 N N . THR A 1 176 ? 16.030 -7.920 -16.014 1.00 86.12 176 THR A N 1
ATOM 1383 C CA . THR A 1 176 ? 15.809 -7.809 -17.461 1.00 86.12 176 THR A CA 1
ATOM 1384 C C . THR A 1 176 ? 16.979 -7.084 -18.113 1.00 86.12 176 THR A C 1
ATOM 1386 O O . THR A 1 176 ? 17.672 -6.291 -17.478 1.00 86.12 176 THR A O 1
ATOM 1389 N N . ASN A 1 177 ? 17.201 -7.338 -19.402 1.00 77.94 177 ASN A N 1
ATOM 1390 C CA . ASN A 1 177 ? 18.326 -6.740 -20.124 1.00 77.94 177 ASN A CA 1
ATOM 1391 C C . ASN A 1 177 ? 18.157 -5.228 -20.351 1.00 77.94 177 ASN A C 1
ATOM 1393 O O . ASN A 1 177 ? 19.152 -4.517 -20.453 1.00 77.94 177 ASN A O 1
ATOM 1397 N N . SER A 1 178 ? 16.917 -4.739 -20.454 1.00 72.44 178 SER A N 1
ATOM 1398 C CA . SER A 1 178 ? 16.618 -3.355 -20.850 1.00 72.44 178 SER A CA 1
ATOM 1399 C C . SER A 1 178 ? 15.993 -2.501 -19.750 1.00 72.44 178 SER A C 1
ATOM 1401 O O . SER A 1 178 ? 16.195 -1.293 -19.751 1.00 72.44 178 SER A O 1
ATOM 1403 N N . ASN A 1 179 ? 15.252 -3.107 -18.817 1.00 72.75 179 ASN A N 1
ATOM 1404 C CA . ASN A 1 179 ? 14.404 -2.382 -17.859 1.00 72.75 179 ASN A CA 1
ATOM 1405 C C . ASN A 1 179 ? 14.853 -2.600 -16.401 1.00 72.75 179 ASN A C 1
ATOM 1407 O O . ASN A 1 179 ? 14.137 -2.276 -15.456 1.00 72.75 179 ASN A O 1
ATOM 1411 N N . GLY A 1 180 ? 16.031 -3.197 -16.201 1.00 85.56 180 GLY A N 1
ATOM 1412 C CA . GLY A 1 180 ? 16.577 -3.550 -14.894 1.00 85.56 180 GLY A CA 1
ATOM 1413 C C . GLY A 1 180 ? 15.909 -4.784 -14.298 1.00 85.56 180 GLY A C 1
ATOM 1414 O O . GLY A 1 180 ? 16.578 -5.788 -14.075 1.00 85.56 180 GLY A O 1
ATOM 1415 N N . ARG A 1 181 ? 14.594 -4.747 -14.054 1.00 92.88 181 ARG A N 1
ATOM 1416 C CA . ARG A 1 181 ? 13.820 -5.856 -13.466 1.00 92.88 181 ARG A CA 1
ATOM 1417 C C . ARG A 1 181 ? 12.464 -6.007 -14.142 1.00 92.88 181 ARG A C 1
ATOM 1419 O O . ARG A 1 181 ? 12.018 -5.097 -14.829 1.00 92.88 181 ARG A O 1
ATOM 1426 N N . GLY A 1 182 ? 11.821 -7.150 -13.944 1.00 93.25 182 GLY A N 1
ATOM 1427 C CA . GLY A 1 182 ? 10.500 -7.453 -14.485 1.00 93.25 182 GLY A CA 1
ATOM 1428 C C . GLY A 1 182 ? 9.785 -8.535 -13.683 1.00 93.25 182 GLY A C 1
ATOM 1429 O O . GLY A 1 182 ? 10.418 -9.320 -12.967 1.00 93.25 182 GLY A O 1
ATOM 1430 N N . LEU A 1 183 ? 8.462 -8.572 -13.803 1.00 96.12 183 LEU A N 1
ATOM 1431 C CA . LEU A 1 183 ? 7.595 -9.607 -13.252 1.00 96.12 183 LEU A CA 1
ATOM 1432 C C . LEU A 1 183 ? 7.444 -10.742 -14.271 1.00 96.12 183 LEU A C 1
ATOM 1434 O O . LEU A 1 183 ? 7.081 -10.505 -15.412 1.00 96.12 183 LEU A O 1
ATOM 1438 N N . PHE A 1 184 ? 7.681 -11.984 -13.863 1.00 96.50 184 PHE A N 1
ATOM 1439 C CA . PHE A 1 184 ? 7.653 -13.163 -14.731 1.00 96.50 184 PHE A CA 1
ATOM 1440 C C . PHE A 1 184 ? 6.697 -14.218 -14.193 1.00 96.50 184 PHE A C 1
ATOM 1442 O O . PHE A 1 184 ? 6.529 -14.368 -12.978 1.00 96.50 184 PHE A O 1
ATOM 1449 N N . ALA A 1 185 ? 6.104 -14.998 -15.089 1.00 93.12 185 ALA A N 1
ATOM 1450 C CA . ALA A 1 185 ? 5.304 -16.154 -14.718 1.00 93.12 185 ALA A CA 1
ATOM 1451 C C . ALA A 1 185 ? 6.204 -17.303 -14.225 1.00 93.12 185 ALA A C 1
ATOM 1453 O O . ALA A 1 185 ? 7.112 -17.748 -14.921 1.00 93.12 185 ALA A O 1
ATOM 1454 N N . PHE A 1 186 ? 5.950 -17.832 -13.026 1.00 88.88 186 PHE A N 1
ATOM 1455 C CA . PHE A 1 186 ? 6.675 -19.001 -12.504 1.00 88.88 186 PHE A CA 1
ATOM 1456 C C . PHE A 1 186 ? 6.179 -20.317 -13.124 1.00 88.88 186 PHE A C 1
ATOM 1458 O O . PHE A 1 186 ? 6.927 -21.281 -13.253 1.00 88.88 186 PHE A O 1
ATOM 1465 N N . LYS A 1 187 ? 4.903 -20.357 -13.512 1.00 90.19 187 LYS A N 1
ATOM 1466 C CA . LYS A 1 187 ? 4.255 -21.469 -14.216 1.00 90.19 187 LYS A CA 1
ATOM 1467 C C . LYS A 1 187 ? 3.310 -20.904 -15.272 1.00 90.19 187 LYS A C 1
ATOM 1469 O O . LYS A 1 187 ? 3.018 -19.715 -15.239 1.00 90.19 187 LYS A O 1
ATOM 1474 N N . ASN A 1 188 ? 2.793 -21.754 -16.155 1.00 86.31 188 ASN A N 1
ATOM 1475 C CA . ASN A 1 188 ? 1.796 -21.336 -17.140 1.00 86.31 188 ASN A CA 1
ATOM 1476 C C . ASN A 1 188 ? 0.578 -20.685 -16.457 1.00 86.31 188 ASN A C 1
ATOM 1478 O O . ASN A 1 188 ? 0.039 -21.228 -15.488 1.00 86.31 188 ASN A O 1
ATOM 1482 N N . ILE A 1 189 ? 0.133 -19.548 -16.986 1.00 89.50 189 ILE A N 1
ATOM 1483 C CA . ILE A 1 189 ? -1.036 -18.798 -16.519 1.00 89.50 189 ILE A CA 1
ATOM 1484 C C . ILE A 1 189 ? -2.067 -18.788 -17.647 1.00 89.50 189 ILE A C 1
ATOM 1486 O O . ILE A 1 189 ? -1.764 -18.393 -18.773 1.00 89.50 189 ILE A O 1
ATOM 1490 N N . ALA A 1 190 ? -3.287 -19.235 -17.354 1.00 87.00 190 ALA A N 1
ATOM 1491 C CA . ALA A 1 190 ? -4.376 -19.225 -18.322 1.00 87.00 190 ALA A CA 1
ATOM 1492 C C . ALA A 1 190 ? -4.947 -17.810 -18.502 1.00 87.00 190 ALA A C 1
ATOM 1494 O O . ALA A 1 190 ? -4.976 -17.010 -17.561 1.00 87.00 190 ALA A O 1
ATOM 1495 N N . ARG A 1 191 ? -5.463 -17.521 -19.699 1.00 88.94 191 ARG A N 1
ATOM 1496 C CA . ARG A 1 191 ? -6.208 -16.291 -19.992 1.00 88.94 191 ARG A CA 1
ATOM 1497 C C . ARG A 1 191 ? -7.308 -16.055 -18.952 1.00 88.94 191 ARG A C 1
ATOM 1499 O O . ARG A 1 191 ? -8.027 -16.977 -18.584 1.00 88.94 191 ARG A O 1
ATOM 1506 N N . GLY A 1 192 ? -7.459 -14.807 -18.520 1.00 79.31 192 GLY A N 1
ATOM 1507 C CA . GLY A 1 192 ? -8.476 -14.387 -17.558 1.00 79.31 192 GLY A CA 1
ATOM 1508 C C . GLY A 1 192 ? -8.123 -14.657 -16.095 1.00 79.31 192 GLY A C 1
ATOM 1509 O O . GLY A 1 192 ? -8.883 -14.245 -15.225 1.00 79.31 192 GLY A O 1
ATOM 1510 N N . THR A 1 193 ? -6.987 -15.296 -15.804 1.00 82.25 193 THR A N 1
ATOM 1511 C CA . THR A 1 193 ? -6.540 -15.535 -14.424 1.00 82.25 193 THR A CA 1
ATOM 1512 C C . THR A 1 193 ? -6.106 -14.227 -13.760 1.00 82.25 193 THR A C 1
ATOM 1514 O O . THR A 1 193 ? -5.375 -13.439 -14.366 1.00 82.25 193 THR A O 1
ATOM 1517 N N . ASN A 1 194 ? -6.505 -14.026 -12.502 1.00 85.38 194 ASN A N 1
ATOM 1518 C CA . ASN A 1 194 ? -5.976 -12.960 -11.653 1.00 85.38 194 ASN A CA 1
ATOM 1519 C C . ASN A 1 194 ? -4.543 -13.328 -11.242 1.00 85.38 194 ASN A C 1
ATOM 1521 O O . ASN A 1 194 ? -4.314 -14.338 -10.580 1.00 85.38 194 ASN A O 1
ATOM 1525 N N . ILE A 1 195 ? -3.572 -12.538 -11.685 1.00 88.44 195 ILE A N 1
ATOM 1526 C CA . ILE A 1 195 ? -2.140 -12.752 -11.460 1.00 88.44 195 ILE A CA 1
ATOM 1527 C C . ILE A 1 195 ? -1.733 -12.156 -10.111 1.00 88.44 195 ILE A C 1
ATOM 1529 O O . ILE A 1 195 ? -1.048 -12.808 -9.322 1.00 88.44 195 ILE A O 1
ATOM 1533 N N . VAL A 1 196 ? -2.158 -10.919 -9.858 1.00 88.12 196 VAL A N 1
ATOM 1534 C CA . VAL A 1 196 ? -1.893 -10.162 -8.631 1.00 88.12 196 VAL A CA 1
ATOM 1535 C C . VAL A 1 196 ? -3.168 -9.436 -8.235 1.00 88.12 196 VAL A C 1
ATOM 1537 O O . VAL A 1 196 ? -3.859 -8.916 -9.106 1.00 88.12 196 VAL A O 1
ATOM 1540 N N . VAL A 1 197 ? -3.463 -9.393 -6.940 1.00 84.56 197 VAL A N 1
ATOM 1541 C CA . VAL A 1 197 ? -4.466 -8.502 -6.364 1.00 84.56 197 VAL A CA 1
ATOM 1542 C C . VAL A 1 197 ? -3.818 -7.706 -5.242 1.00 84.56 197 VAL A C 1
ATOM 1544 O O . VAL A 1 197 ? -3.333 -8.292 -4.277 1.00 84.56 197 VAL A O 1
ATOM 1547 N N . GLU A 1 198 ? -3.796 -6.385 -5.375 1.00 86.25 198 GLU A N 1
ATOM 1548 C CA . GLU A 1 198 ? -3.169 -5.467 -4.423 1.00 86.25 198 GLU A CA 1
ATOM 1549 C C . GLU A 1 198 ? -4.096 -4.315 -4.063 1.00 86.25 198 GLU A C 1
ATOM 1551 O O . GLU A 1 198 ? -4.905 -3.862 -4.874 1.00 86.25 198 GLU A O 1
ATOM 1556 N N . ARG A 1 199 ? -3.938 -3.798 -2.845 1.00 84.75 199 ARG A N 1
ATOM 1557 C CA . ARG A 1 199 ? -4.379 -2.441 -2.521 1.00 84.75 199 ARG A CA 1
ATOM 1558 C C . ARG A 1 199 ? -3.266 -1.458 -2.847 1.00 84.75 199 ARG A C 1
ATOM 1560 O O . ARG A 1 199 ? -2.090 -1.823 -2.878 1.00 84.75 199 ARG A O 1
ATOM 1567 N N . SER A 1 200 ? -3.634 -0.201 -3.079 1.00 84.62 200 SER A N 1
ATOM 1568 C CA . SER A 1 200 ? -2.617 0.837 -3.205 1.00 84.62 200 SER A CA 1
ATOM 1569 C C . SER A 1 200 ? -1.850 0.987 -1.889 1.00 84.62 200 SER A C 1
ATOM 1571 O O . SER A 1 200 ? -2.432 0.914 -0.807 1.00 84.62 200 SER A O 1
ATOM 1573 N N . LEU A 1 201 ? -0.542 1.226 -1.997 1.00 82.56 201 LEU A N 1
ATOM 1574 C CA . LEU A 1 201 ? 0.314 1.622 -0.881 1.00 82.56 201 LEU A CA 1
ATOM 1575 C C . LEU A 1 201 ? -0.064 2.993 -0.311 1.00 82.56 201 LEU A C 1
ATOM 1577 O O . LEU A 1 201 ? 0.441 3.341 0.747 1.00 82.56 201 LEU A O 1
ATOM 1581 N N . GLY A 1 202 ? -0.930 3.753 -0.992 1.00 64.62 202 GLY A N 1
ATOM 1582 C CA . GLY A 1 202 ? -1.492 4.983 -0.465 1.00 64.62 202 GLY A CA 1
ATOM 1583 C C . GLY A 1 202 ? -3.003 5.047 -0.546 1.00 64.62 202 GLY A C 1
ATOM 1584 O O . GLY A 1 202 ? -3.572 4.879 -1.621 1.00 64.62 202 GLY A O 1
ATOM 1585 N N . LYS A 1 203 ? -3.654 5.323 0.589 1.00 56.44 203 LYS A N 1
ATOM 1586 C CA . LYS A 1 203 ? -5.081 5.658 0.630 1.00 56.44 203 LYS A CA 1
ATOM 1587 C C . LYS A 1 203 ? -5.231 7.173 0.605 1.00 56.44 203 LYS A C 1
ATOM 1589 O O . LYS A 1 203 ? -4.791 7.867 1.517 1.00 56.44 203 LYS A O 1
ATOM 1594 N N . ASN A 1 204 ? -5.867 7.691 -0.438 1.00 49.47 204 ASN A N 1
ATOM 1595 C CA . ASN A 1 204 ? -6.150 9.115 -0.510 1.00 49.47 204 ASN A CA 1
ATOM 1596 C C . ASN A 1 204 ? -7.279 9.449 0.481 1.00 49.47 204 ASN A C 1
ATOM 1598 O O . ASN A 1 204 ? -8.360 8.870 0.405 1.00 49.47 204 ASN A O 1
ATOM 1602 N N . ASN A 1 205 ? -7.031 10.363 1.419 1.00 44.88 205 ASN A N 1
ATOM 1603 C CA . ASN A 1 205 ? -8.087 10.899 2.275 1.00 44.88 205 ASN A CA 1
ATOM 1604 C C . ASN A 1 205 ? -8.896 11.918 1.465 1.00 44.88 205 ASN A C 1
ATOM 1606 O O . ASN A 1 205 ? -8.335 12.907 0.995 1.00 44.88 205 ASN A O 1
ATOM 1610 N N . GLU A 1 206 ? -10.213 11.728 1.367 1.00 41.81 206 GLU A N 1
ATOM 1611 C CA . GLU A 1 206 ? -11.137 12.646 0.671 1.00 41.81 206 GLU A CA 1
ATOM 1612 C C . GLU A 1 206 ? -11.114 14.085 1.237 1.00 41.81 206 GLU A C 1
ATOM 1614 O O . GLU A 1 206 ? -11.554 15.019 0.577 1.00 41.81 206 GLU A O 1
ATOM 1619 N N . ASN A 1 207 ? -10.519 14.282 2.421 1.00 37.38 207 ASN A N 1
ATOM 1620 C CA . ASN A 1 207 ? -10.352 15.575 3.092 1.00 37.38 207 ASN A CA 1
ATOM 1621 C C . ASN A 1 207 ? -8.942 16.193 2.957 1.00 37.38 207 ASN A C 1
ATOM 1623 O O . ASN A 1 207 ? -8.613 17.124 3.697 1.00 37.38 207 ASN A O 1
ATOM 1627 N N . ALA A 1 208 ? -8.073 15.685 2.076 1.00 39.03 208 ALA A N 1
ATOM 1628 C CA . ALA A 1 208 ? -6.732 16.242 1.903 1.00 39.03 208 ALA A CA 1
ATOM 1629 C C . ALA A 1 208 ? -6.784 17.614 1.203 1.00 39.03 208 ALA A C 1
ATOM 1631 O O . ALA A 1 208 ? -7.224 17.737 0.061 1.00 39.03 208 ALA A O 1
ATOM 1632 N N . SER A 1 209 ? -6.313 18.655 1.893 1.00 36.97 209 SER A N 1
ATOM 1633 C CA . SER A 1 209 ? -6.147 20.005 1.353 1.00 36.97 209 SER A CA 1
ATOM 1634 C C . SER A 1 209 ? -5.299 19.983 0.074 1.00 36.97 209 SER A C 1
ATOM 1636 O O . SER A 1 209 ? -4.278 19.305 0.017 1.00 36.97 209 SER A O 1
ATOM 1638 N N . ASN A 1 210 ? -5.698 20.754 -0.944 1.00 36.84 210 ASN A N 1
ATOM 1639 C CA . ASN A 1 210 ? -4.972 20.870 -2.211 1.00 36.84 210 ASN A CA 1
ATOM 1640 C C . ASN A 1 210 ? -3.561 21.448 -1.990 1.00 36.84 210 ASN A C 1
ATOM 1642 O O . ASN A 1 210 ? -3.404 22.662 -1.854 1.00 36.84 210 ASN A O 1
ATOM 1646 N N . PHE A 1 211 ? -2.534 20.597 -1.987 1.00 38.06 211 PHE A N 1
ATOM 1647 C CA . PHE A 1 211 ? -1.134 21.019 -1.990 1.00 38.06 211 PHE A CA 1
ATOM 1648 C C . PHE A 1 211 ? -0.519 20.770 -3.371 1.00 38.06 211 PHE A C 1
ATOM 1650 O O . PHE A 1 211 ? -0.387 19.631 -3.808 1.00 38.06 211 PHE A O 1
ATOM 1657 N N . VAL A 1 212 ? -0.110 21.843 -4.052 1.00 38.44 212 VAL A N 1
ATOM 1658 C CA . VAL A 1 212 ? 0.641 21.765 -5.314 1.00 38.44 212 VAL A CA 1
ATOM 1659 C C . VAL A 1 212 ? 2.129 21.680 -4.982 1.00 38.44 212 VAL A C 1
ATOM 1661 O O . VAL A 1 212 ? 2.693 22.627 -4.432 1.00 38.44 212 VAL A O 1
ATOM 1664 N N . MET A 1 213 ? 2.784 20.565 -5.313 1.00 34.44 213 MET A N 1
ATOM 1665 C CA . MET A 1 213 ? 4.238 20.440 -5.167 1.00 34.44 213 MET A CA 1
ATOM 1666 C C . MET A 1 213 ? 4.924 20.833 -6.483 1.00 34.44 213 MET A C 1
ATOM 1668 O O . MET A 1 213 ? 4.831 20.127 -7.486 1.00 34.44 213 MET A O 1
ATOM 1672 N N . LEU A 1 214 ? 5.612 21.977 -6.480 1.00 33.53 214 LEU A N 1
ATOM 1673 C CA . LEU A 1 214 ? 6.395 22.466 -7.617 1.00 33.53 214 LEU A CA 1
ATOM 1674 C C . LEU A 1 214 ? 7.732 21.718 -7.708 1.00 33.53 214 LEU A C 1
ATOM 1676 O O . LEU A 1 214 ? 8.552 21.793 -6.795 1.00 33.53 214 LEU A O 1
ATOM 1680 N N . ASN A 1 215 ? 7.983 21.041 -8.830 1.00 36.28 215 ASN A N 1
ATOM 1681 C CA . ASN A 1 215 ? 9.312 20.530 -9.153 1.00 36.28 215 ASN A CA 1
ATOM 1682 C C . ASN A 1 215 ? 10.141 21.646 -9.810 1.00 36.28 215 ASN A C 1
ATOM 1684 O O . ASN A 1 215 ? 9.911 22.010 -10.962 1.00 36.28 215 ASN A O 1
ATOM 1688 N N . ILE A 1 216 ? 11.123 22.168 -9.075 1.00 31.53 216 ILE A N 1
ATOM 1689 C CA . ILE A 1 216 ? 12.024 23.237 -9.539 1.00 31.53 216 ILE A CA 1
ATOM 1690 C C . ILE A 1 216 ? 13.114 22.685 -10.485 1.00 31.53 216 ILE A C 1
ATOM 1692 O O . ILE A 1 216 ? 13.691 23.430 -11.270 1.00 31.53 216 ILE A O 1
ATOM 1696 N N . VAL A 1 217 ? 13.369 21.372 -10.470 1.00 35.31 217 VAL A N 1
ATOM 1697 C CA . VAL A 1 217 ? 14.460 20.722 -11.219 1.00 35.31 217 VAL A CA 1
ATOM 1698 C C . VAL A 1 217 ? 14.012 20.231 -12.605 1.00 35.31 217 VAL A C 1
ATOM 1700 O O . VAL A 1 217 ? 14.810 20.193 -13.535 1.00 35.31 217 VAL A O 1
ATOM 1703 N N . GLY A 1 218 ? 12.736 19.867 -12.773 1.00 36.69 218 GLY A N 1
ATOM 1704 C CA . GLY A 1 218 ? 12.218 19.251 -14.006 1.00 36.69 218 GLY A CA 1
ATOM 1705 C C . GLY A 1 218 ? 11.421 20.164 -14.940 1.00 36.69 218 GLY A C 1
ATOM 1706 O O . GLY A 1 218 ? 10.984 19.695 -15.989 1.00 36.69 218 GLY A O 1
ATOM 1707 N N . ASN A 1 219 ? 11.181 21.423 -14.556 1.00 36.97 219 ASN A N 1
ATOM 1708 C CA . ASN A 1 219 ? 10.315 22.371 -15.274 1.00 36.97 219 ASN A CA 1
ATOM 1709 C C . ASN A 1 219 ? 8.919 21.797 -15.633 1.00 36.97 219 ASN A C 1
ATOM 1711 O O . ASN A 1 219 ? 8.314 22.174 -16.635 1.00 36.97 219 ASN A O 1
ATOM 1715 N N . LYS A 1 220 ? 8.416 20.848 -14.831 1.00 45.25 220 LYS A N 1
ATOM 1716 C CA . LYS A 1 220 ? 7.115 20.181 -14.996 1.00 45.25 220 LYS A CA 1
ATOM 1717 C C . LYS A 1 220 ? 6.435 20.046 -13.634 1.00 45.25 220 LYS A C 1
ATOM 1719 O O . LYS A 1 220 ? 7.067 19.612 -12.676 1.00 45.25 220 LYS A O 1
ATOM 1724 N N . MET A 1 221 ? 5.161 20.420 -13.547 1.00 41.19 221 MET A N 1
ATOM 1725 C CA . MET A 1 221 ? 4.338 20.239 -12.346 1.00 41.19 221 MET A CA 1
ATOM 1726 C C . MET A 1 221 ? 3.881 18.779 -12.231 1.00 41.19 221 MET A C 1
ATOM 1728 O O . MET A 1 221 ? 3.515 18.173 -13.236 1.00 41.19 221 MET A O 1
ATOM 1732 N N . ASN A 1 222 ? 3.882 18.223 -11.016 1.00 48.88 222 ASN A N 1
ATOM 1733 C CA . ASN A 1 222 ? 3.128 16.999 -10.742 1.00 48.88 222 ASN A CA 1
ATOM 1734 C C . ASN A 1 222 ? 1.626 17.295 -10.835 1.00 48.88 222 ASN A C 1
ATOM 1736 O O . ASN A 1 222 ? 1.199 18.427 -10.594 1.00 48.88 222 ASN A O 1
ATOM 1740 N N . THR A 1 223 ? 0.817 16.273 -11.111 1.00 56.19 223 THR A N 1
ATOM 1741 C CA . THR A 1 223 ? -0.628 16.384 -10.887 1.00 56.19 223 THR A CA 1
ATOM 1742 C C . THR A 1 223 ? -0.898 16.551 -9.385 1.00 56.19 223 THR A C 1
ATOM 1744 O O . THR A 1 223 ? -0.140 16.056 -8.542 1.00 56.19 223 THR A O 1
ATOM 1747 N N . ASN A 1 224 ? -1.997 17.223 -9.025 1.00 57.56 224 ASN A N 1
ATOM 1748 C CA . ASN A 1 224 ? -2.394 17.403 -7.621 1.00 57.56 224 ASN A CA 1
ATOM 1749 C C . ASN A 1 224 ? -2.496 16.058 -6.870 1.00 57.56 224 ASN A C 1
ATOM 1751 O O . ASN A 1 224 ? -2.141 15.963 -5.696 1.00 57.56 224 ASN A O 1
ATOM 1755 N N . SER A 1 225 ? -2.919 14.994 -7.561 1.00 63.81 225 SER A N 1
ATOM 1756 C CA . SER A 1 225 ? -3.028 13.643 -7.007 1.00 63.81 225 SER A CA 1
ATOM 1757 C C . SER A 1 225 ? -1.668 13.004 -6.685 1.00 63.81 225 SER A C 1
ATOM 1759 O O . SER A 1 225 ? -1.536 12.376 -5.634 1.00 63.81 225 SER A O 1
ATOM 1761 N N . GLN A 1 226 ? -0.627 13.213 -7.501 1.00 69.00 226 GLN A N 1
ATOM 1762 C CA . GLN A 1 226 ? 0.735 12.746 -7.190 1.00 69.00 226 GLN A CA 1
ATOM 1763 C C . GLN A 1 226 ? 1.360 13.513 -6.019 1.00 69.00 226 GLN A C 1
ATOM 1765 O O . GLN A 1 226 ? 2.075 12.925 -5.207 1.00 69.00 226 GLN A O 1
ATOM 1770 N N . SER A 1 227 ? 1.103 14.821 -5.907 1.00 66.19 227 SER A N 1
ATOM 1771 C CA . SER A 1 227 ? 1.579 15.624 -4.770 1.00 66.19 227 SER A CA 1
ATOM 1772 C C . SER A 1 227 ? 0.991 15.145 -3.439 1.00 66.19 227 SER A C 1
ATOM 1774 O O . SER A 1 227 ? 1.726 15.028 -2.457 1.00 66.19 227 SER A O 1
ATOM 1776 N N . ASN A 1 228 ? -0.295 14.789 -3.416 1.00 71.62 228 ASN A N 1
ATOM 1777 C CA . ASN A 1 228 ? -0.935 14.216 -2.230 1.00 71.62 228 ASN A CA 1
ATOM 1778 C C . ASN A 1 228 ? -0.326 12.860 -1.851 1.00 71.62 228 ASN A C 1
ATOM 1780 O O . ASN A 1 228 ? 0.001 12.642 -0.683 1.00 71.62 228 ASN A O 1
ATOM 1784 N N . LEU A 1 229 ? -0.101 11.988 -2.838 1.00 77.19 229 LEU A N 1
ATOM 1785 C CA . LEU A 1 229 ? 0.517 10.682 -2.616 1.00 77.19 229 LEU A CA 1
ATOM 1786 C C . LEU A 1 229 ? 1.946 10.804 -2.063 1.00 77.19 229 LEU A C 1
ATOM 1788 O O . LEU A 1 229 ? 2.297 10.095 -1.123 1.00 77.19 229 LEU A O 1
ATOM 1792 N N . ASN A 1 230 ? 2.749 11.744 -2.574 1.00 74.00 230 ASN A N 1
ATOM 1793 C CA . ASN A 1 230 ? 4.087 12.029 -2.042 1.00 74.00 230 ASN A CA 1
ATOM 1794 C C . ASN A 1 230 ? 4.045 12.403 -0.555 1.00 74.00 230 ASN A C 1
ATOM 1796 O O . ASN A 1 230 ? 4.769 11.818 0.249 1.00 74.00 230 ASN A O 1
ATOM 1800 N N . ASN A 1 231 ? 3.190 13.361 -0.183 1.00 72.12 231 ASN A N 1
ATOM 1801 C CA . ASN A 1 231 ? 3.069 13.820 1.203 1.00 72.12 231 ASN A CA 1
ATOM 1802 C C . ASN A 1 231 ? 2.622 12.690 2.133 1.00 72.12 231 ASN A C 1
ATOM 1804 O O . ASN A 1 231 ? 3.200 12.498 3.202 1.00 72.12 231 ASN A O 1
ATOM 1808 N N . MET A 1 232 ? 1.620 11.925 1.703 1.00 82.19 232 MET A N 1
ATOM 1809 C CA . MET A 1 232 ? 1.108 10.785 2.450 1.00 82.19 232 MET A CA 1
ATOM 1810 C C . MET A 1 232 ? 2.213 9.745 2.678 1.00 82.19 232 MET A C 1
ATOM 1812 O O . MET A 1 232 ? 2.443 9.356 3.819 1.00 82.19 232 MET A O 1
ATOM 1816 N N . LEU A 1 233 ? 2.977 9.374 1.643 1.00 84.06 233 LEU A N 1
ATOM 1817 C CA . LEU A 1 233 ? 4.053 8.385 1.768 1.00 84.06 233 LEU A CA 1
ATOM 1818 C C . LEU A 1 233 ? 5.193 8.879 2.665 1.00 84.06 233 LEU A C 1
ATOM 1820 O O . LEU A 1 233 ? 5.729 8.092 3.442 1.00 84.06 233 LEU A O 1
ATOM 1824 N N . VAL A 1 234 ? 5.542 10.172 2.603 1.00 79.19 234 VAL A N 1
ATOM 1825 C CA . VAL A 1 234 ? 6.551 10.787 3.487 1.00 79.19 234 VAL A CA 1
ATOM 1826 C C . VAL A 1 234 ? 6.133 10.695 4.956 1.00 79.19 234 VAL A C 1
ATOM 1828 O O . VAL A 1 234 ? 6.977 10.440 5.814 1.00 79.19 234 VAL A O 1
ATOM 1831 N N . ILE A 1 235 ? 4.847 10.883 5.251 1.00 77.25 235 ILE A N 1
ATOM 1832 C CA . ILE A 1 235 ? 4.318 10.812 6.616 1.00 77.25 235 ILE A CA 1
ATOM 1833 C C . ILE A 1 235 ? 4.208 9.352 7.068 1.00 77.25 235 ILE A C 1
ATOM 1835 O O . ILE A 1 235 ? 4.757 8.993 8.113 1.00 77.25 235 ILE A O 1
ATOM 1839 N N . GLU A 1 236 ? 3.541 8.504 6.284 1.00 83.06 236 GLU A N 1
ATOM 1840 C CA . GLU A 1 236 ? 3.235 7.114 6.643 1.00 83.06 236 GLU A CA 1
ATOM 1841 C C . GLU A 1 236 ? 4.495 6.269 6.836 1.00 83.06 236 GLU A C 1
ATOM 1843 O O . GLU A 1 236 ? 4.571 5.485 7.789 1.00 83.06 236 GLU A O 1
ATOM 1848 N N . GLN A 1 237 ? 5.538 6.496 6.027 1.00 83.75 237 GLN A N 1
ATOM 1849 C CA . GLN A 1 237 ? 6.795 5.764 6.179 1.00 83.75 237 GLN A CA 1
ATOM 1850 C C . GLN A 1 237 ? 7.451 5.979 7.547 1.00 83.75 237 GLN A C 1
ATOM 1852 O O . GLN A 1 237 ? 8.324 5.200 7.905 1.00 83.75 237 GLN A O 1
ATOM 1857 N N . THR A 1 238 ? 7.080 7.011 8.317 1.00 76.19 238 THR A N 1
ATOM 1858 C CA . THR A 1 238 ? 7.715 7.322 9.610 1.00 76.19 238 THR A CA 1
ATOM 1859 C C . THR A 1 238 ? 7.592 6.165 10.593 1.00 76.19 238 THR A C 1
ATOM 1861 O O . THR A 1 238 ? 8.551 5.830 11.290 1.00 76.19 238 THR A O 1
ATOM 1864 N N . ASN A 1 239 ? 6.439 5.499 10.597 1.00 78.06 239 ASN A N 1
ATOM 1865 C CA . ASN A 1 239 ? 6.127 4.438 11.552 1.00 78.06 239 ASN A CA 1
ATOM 1866 C C . ASN A 1 239 ? 5.910 3.068 10.891 1.00 78.06 239 ASN A C 1
ATOM 1868 O O . ASN A 1 239 ? 5.710 2.087 11.604 1.00 78.06 239 ASN A O 1
ATOM 1872 N N . ASP A 1 240 ? 5.982 2.986 9.559 1.00 82.06 240 ASP A N 1
ATOM 1873 C CA . ASP A 1 240 ? 5.766 1.751 8.807 1.00 82.06 240 ASP A CA 1
ATOM 1874 C C . ASP A 1 240 ? 7.064 1.238 8.154 1.00 82.06 240 ASP A C 1
ATOM 1876 O O . ASP A 1 240 ? 7.482 1.659 7.075 1.00 82.06 240 ASP A O 1
ATOM 1880 N N . GLU A 1 241 ? 7.712 0.289 8.835 1.00 84.69 241 GLU A N 1
ATOM 1881 C CA . GLU A 1 241 ? 8.899 -0.426 8.344 1.00 84.69 241 GLU A CA 1
ATOM 1882 C C . GLU A 1 241 ? 8.628 -1.236 7.073 1.00 84.69 241 GLU A C 1
ATOM 1884 O O . GLU A 1 241 ? 9.511 -1.347 6.223 1.00 84.69 241 GLU A O 1
ATOM 1889 N N . ILE A 1 242 ? 7.424 -1.796 6.928 1.00 84.12 242 ILE A N 1
ATOM 1890 C CA . ILE A 1 242 ? 7.055 -2.610 5.765 1.00 84.12 242 ILE A CA 1
ATOM 1891 C C . ILE A 1 242 ? 6.857 -1.696 4.560 1.00 84.12 242 ILE A C 1
ATOM 1893 O O . ILE A 1 242 ? 7.320 -2.016 3.465 1.00 84.12 242 ILE A O 1
ATOM 1897 N N . LEU A 1 243 ? 6.228 -0.536 4.750 1.00 87.44 243 LEU A N 1
ATOM 1898 C CA . LEU A 1 243 ? 6.140 0.486 3.714 1.00 87.44 243 LEU A CA 1
ATOM 1899 C C . LEU A 1 243 ? 7.538 0.933 3.280 1.00 87.44 243 LEU A C 1
ATOM 1901 O O . LEU A 1 243 ? 7.806 0.950 2.081 1.00 87.44 243 LEU A O 1
ATOM 1905 N N . ARG A 1 244 ? 8.458 1.201 4.218 1.00 89.69 244 ARG A N 1
ATOM 1906 C CA . ARG A 1 244 ? 9.859 1.522 3.880 1.00 89.69 244 ARG A CA 1
ATOM 1907 C C . ARG A 1 244 ? 10.528 0.402 3.088 1.00 89.69 244 ARG A C 1
ATOM 1909 O O . ARG A 1 244 ? 11.102 0.680 2.042 1.00 89.69 244 ARG A O 1
ATOM 1916 N N . ALA A 1 245 ? 10.375 -0.855 3.508 1.00 90.62 245 ALA A N 1
ATOM 1917 C CA . ALA A 1 245 ? 10.883 -2.016 2.772 1.00 90.62 245 ALA A CA 1
ATOM 1918 C C . ALA A 1 245 ? 10.366 -2.074 1.328 1.00 90.62 245 ALA A C 1
ATOM 1920 O O . ALA A 1 245 ? 11.137 -2.306 0.393 1.00 90.62 245 ALA A O 1
ATOM 1921 N N . LYS A 1 246 ? 9.065 -1.836 1.132 1.00 92.25 246 LYS A N 1
ATOM 1922 C CA . LYS A 1 246 ? 8.440 -1.803 -0.196 1.00 92.25 246 LYS A CA 1
ATOM 1923 C C . LYS A 1 246 ? 8.959 -0.626 -1.024 1.00 92.25 246 LYS A C 1
ATOM 1925 O O . LYS A 1 246 ? 9.389 -0.837 -2.154 1.00 92.25 246 LYS A O 1
ATOM 1930 N N . LEU A 1 247 ? 8.983 0.585 -0.464 1.00 93.38 247 LEU A N 1
ATOM 1931 C CA . LEU A 1 247 ? 9.465 1.795 -1.139 1.00 93.38 247 LEU A CA 1
ATOM 1932 C C . LEU A 1 247 ? 10.939 1.672 -1.547 1.00 93.38 247 LEU A C 1
ATOM 1934 O O . LEU A 1 247 ? 11.273 1.950 -2.697 1.00 93.38 247 LEU A O 1
ATOM 1938 N N . ASN A 1 248 ? 11.802 1.163 -0.664 1.00 92.31 248 ASN A N 1
ATOM 1939 C CA . ASN A 1 248 ? 13.220 0.936 -0.957 1.00 92.31 248 ASN A CA 1
ATOM 1940 C C . ASN A 1 248 ? 13.456 -0.101 -2.057 1.00 92.31 248 ASN A C 1
ATOM 1942 O O . ASN A 1 248 ? 14.560 -0.153 -2.591 1.00 92.31 248 ASN A O 1
ATOM 1946 N N . CYS A 1 249 ? 12.460 -0.909 -2.429 1.00 92.81 249 CYS A N 1
ATOM 1947 C CA . CYS A 1 249 ? 12.556 -1.835 -3.556 1.00 92.81 249 CYS A CA 1
ATOM 1948 C C . CYS A 1 249 ? 12.144 -1.208 -4.894 1.00 92.81 249 CYS A C 1
ATOM 1950 O O . CYS A 1 249 ? 12.528 -1.738 -5.942 1.00 92.81 249 CYS A O 1
ATOM 1952 N N . LEU A 1 250 ? 11.353 -0.132 -4.893 1.00 92.94 250 LEU A N 1
ATOM 1953 C CA . LEU A 1 250 ? 10.777 0.446 -6.109 1.00 92.94 250 LEU A CA 1
ATOM 1954 C C . LEU A 1 250 ? 11.812 1.224 -6.934 1.00 92.94 250 LEU A C 1
ATOM 1956 O O . LEU A 1 250 ? 12.896 1.586 -6.464 1.00 92.94 250 LEU A O 1
ATOM 1960 N N . TYR A 1 251 ? 11.505 1.416 -8.217 1.00 87.69 251 TYR A N 1
ATOM 1961 C CA . TYR A 1 251 ? 12.384 2.131 -9.137 1.00 87.69 251 TYR A CA 1
ATOM 1962 C C . TYR A 1 251 ? 12.320 3.640 -8.875 1.00 87.69 251 TYR A C 1
ATOM 1964 O O . TYR A 1 251 ? 11.241 4.214 -8.818 1.00 87.69 251 TYR A O 1
ATOM 1972 N N . ALA A 1 252 ? 13.470 4.294 -8.734 1.00 85.00 252 ALA A N 1
ATOM 1973 C CA . ALA A 1 252 ? 13.559 5.724 -8.421 1.00 85.00 252 ALA A CA 1
ATOM 1974 C C . ALA A 1 252 ? 14.399 6.497 -9.457 1.00 85.00 252 ALA A C 1
ATOM 1976 O O . ALA A 1 252 ? 15.033 7.494 -9.125 1.00 85.00 252 ALA A O 1
ATOM 1977 N N . GLY A 1 253 ? 14.461 6.007 -10.703 1.00 77.69 253 GLY A N 1
ATOM 1978 C CA . GLY A 1 253 ? 15.244 6.606 -11.796 1.00 77.69 253 GLY A CA 1
ATOM 1979 C C . GLY A 1 253 ? 16.597 5.934 -12.064 1.00 77.69 253 GLY A C 1
ATOM 1980 O O . GLY A 1 253 ? 17.116 6.021 -13.173 1.00 77.69 253 GLY A O 1
ATOM 1981 N N . ASN A 1 254 ? 17.136 5.182 -11.100 1.00 79.12 254 ASN A N 1
ATOM 1982 C CA . ASN A 1 254 ? 18.374 4.417 -11.275 1.00 79.12 254 ASN A CA 1
ATOM 1983 C C . ASN A 1 254 ? 18.079 2.943 -11.553 1.00 79.12 254 ASN A C 1
ATOM 1985 O O . ASN A 1 254 ? 17.248 2.335 -10.877 1.00 79.12 254 ASN A O 1
ATOM 1989 N N . MET A 1 255 ? 18.768 2.369 -12.544 1.00 79.81 255 MET A N 1
ATOM 1990 C CA . MET A 1 255 ? 18.683 0.943 -12.876 1.00 79.81 255 MET A CA 1
ATOM 1991 C C . MET A 1 255 ? 18.991 0.080 -11.650 1.00 79.81 255 MET A C 1
ATOM 1993 O O . MET A 1 255 ? 19.955 0.327 -10.927 1.00 79.81 255 MET A O 1
ATOM 1997 N N . ARG A 1 256 ? 18.172 -0.951 -11.441 1.00 83.31 256 ARG A N 1
ATOM 1998 C CA . ARG A 1 256 ? 18.278 -1.883 -10.315 1.00 83.31 256 ARG A CA 1
ATOM 1999 C C . ARG A 1 256 ? 18.368 -3.310 -10.817 1.00 83.31 256 ARG A C 1
ATOM 2001 O O . ARG A 1 256 ? 17.724 -3.648 -11.805 1.00 83.31 256 ARG A O 1
ATOM 2008 N N . THR A 1 257 ? 19.128 -4.139 -10.113 1.00 84.75 257 THR A N 1
ATOM 2009 C CA . THR A 1 257 ? 19.293 -5.574 -10.406 1.00 84.75 257 THR A CA 1
ATOM 2010 C C . THR A 1 257 ? 18.979 -6.456 -9.197 1.00 84.75 257 THR A C 1
ATOM 2012 O O . THR A 1 257 ? 18.892 -7.677 -9.316 1.00 84.75 257 THR A O 1
ATOM 2015 N N . ASP A 1 258 ? 18.738 -5.854 -8.033 1.00 88.50 258 ASP A N 1
ATOM 2016 C CA . ASP A 1 258 ? 18.292 -6.540 -6.832 1.00 88.50 258 ASP A CA 1
ATOM 2017 C C . ASP A 1 258 ? 16.822 -6.968 -6.975 1.00 88.50 258 ASP A C 1
ATOM 2019 O O . ASP A 1 258 ? 15.908 -6.150 -7.117 1.00 88.50 258 ASP A O 1
ATOM 2023 N N . CYS A 1 259 ? 16.594 -8.280 -6.977 1.00 87.31 259 CYS A N 1
ATOM 2024 C CA . CYS A 1 259 ? 15.265 -8.864 -7.127 1.00 87.31 259 CYS A CA 1
ATOM 2025 C C . CYS A 1 259 ? 14.729 -9.283 -5.753 1.00 87.31 259 CYS A C 1
ATOM 2027 O O . CYS A 1 259 ? 15.280 -10.213 -5.155 1.00 87.31 259 CYS A O 1
ATOM 2029 N N . PRO A 1 260 ? 13.664 -8.644 -5.237 1.00 87.75 260 PRO A N 1
ATOM 2030 C CA . PRO A 1 260 ? 13.130 -9.004 -3.936 1.00 87.75 260 PRO A CA 1
ATOM 2031 C C . PRO A 1 260 ? 12.481 -10.394 -3.978 1.00 87.75 260 PRO A C 1
ATOM 2033 O O . PRO A 1 260 ? 11.873 -10.809 -4.971 1.00 87.75 260 PRO A O 1
ATOM 2036 N N . ASN A 1 261 ? 12.617 -11.142 -2.882 1.00 83.81 261 ASN A N 1
ATOM 2037 C CA . ASN A 1 261 ? 12.159 -12.523 -2.824 1.00 83.81 261 ASN A CA 1
ATOM 2038 C C . ASN A 1 261 ? 10.634 -12.595 -2.684 1.00 83.81 261 ASN A C 1
ATOM 2040 O O . ASN A 1 261 ? 10.068 -12.404 -1.609 1.00 83.81 261 ASN A O 1
ATOM 2044 N N . ILE A 1 262 ? 9.956 -12.968 -3.767 1.00 81.19 262 ILE A N 1
ATOM 2045 C CA . ILE A 1 262 ? 8.492 -13.029 -3.790 1.00 81.19 262 ILE A CA 1
ATOM 2046 C C . ILE A 1 262 ? 7.889 -14.057 -2.823 1.00 81.19 262 ILE A C 1
ATOM 2048 O O . ILE A 1 262 ? 6.745 -13.901 -2.401 1.00 81.19 262 ILE A O 1
ATOM 2052 N N . LYS A 1 263 ? 8.635 -15.102 -2.434 1.00 75.06 263 LYS A N 1
ATOM 2053 C CA . LYS A 1 263 ? 8.170 -16.047 -1.406 1.00 75.06 263 LYS A CA 1
ATOM 2054 C C . LYS A 1 263 ? 8.119 -15.372 -0.038 1.00 75.06 263 LYS A C 1
ATOM 2056 O O . LYS A 1 263 ? 7.155 -15.577 0.687 1.00 75.06 263 LYS A O 1
ATOM 2061 N N . GLN A 1 264 ? 9.119 -14.552 0.287 1.00 74.81 264 GLN A N 1
ATOM 2062 C CA . GLN A 1 264 ? 9.121 -13.755 1.514 1.00 74.81 264 GLN A CA 1
ATOM 2063 C C . GLN A 1 264 ? 7.969 -12.741 1.508 1.00 74.81 264 GLN A C 1
ATOM 2065 O O . GLN A 1 264 ? 7.234 -12.663 2.488 1.00 74.81 264 GLN A O 1
ATOM 2070 N N . ILE A 1 265 ? 7.728 -12.071 0.375 1.00 76.19 265 ILE A N 1
ATOM 2071 C CA . ILE A 1 265 ? 6.617 -11.115 0.224 1.00 76.19 265 ILE A CA 1
ATOM 2072 C C . ILE A 1 265 ? 5.253 -11.794 0.427 1.00 76.19 265 ILE A C 1
ATOM 2074 O O . ILE A 1 265 ? 4.424 -11.288 1.177 1.00 76.19 265 ILE A O 1
ATOM 2078 N N . ARG A 1 266 ? 5.025 -12.973 -0.174 1.00 71.50 266 ARG A N 1
ATOM 2079 C CA . ARG A 1 266 ? 3.797 -13.774 0.027 1.00 71.50 266 ARG A CA 1
ATOM 2080 C C . ARG A 1 266 ? 3.555 -14.163 1.481 1.00 71.50 266 ARG A C 1
ATOM 2082 O O . ARG A 1 266 ? 2.411 -14.278 1.895 1.00 71.50 266 ARG A O 1
ATOM 2089 N N . LEU A 1 267 ? 4.629 -14.386 2.231 1.00 69.06 267 LEU A N 1
ATOM 2090 C CA . LEU A 1 267 ? 4.580 -14.718 3.652 1.00 69.06 267 LEU A CA 1
ATOM 2091 C C . LEU A 1 267 ? 4.578 -13.469 4.547 1.00 69.06 267 LEU A C 1
ATOM 2093 O O . LEU A 1 267 ? 4.693 -13.603 5.762 1.00 69.06 267 LEU A O 1
ATOM 2097 N N . ASN A 1 268 ? 4.478 -12.268 3.961 1.00 68.31 268 ASN A N 1
ATOM 2098 C CA . ASN A 1 268 ? 4.570 -10.982 4.651 1.00 68.31 268 ASN A CA 1
ATOM 2099 C C . ASN A 1 268 ? 5.836 -10.857 5.528 1.00 68.31 268 ASN A C 1
ATOM 2101 O O . ASN A 1 268 ? 5.820 -10.259 6.603 1.00 68.31 268 ASN A O 1
ATOM 2105 N N . ASN A 1 269 ? 6.942 -11.460 5.085 1.00 74.88 269 ASN A N 1
ATOM 2106 C CA . ASN A 1 269 ? 8.205 -11.494 5.810 1.00 74.88 269 ASN A CA 1
ATOM 2107 C C . ASN A 1 269 ? 9.205 -10.507 5.195 1.00 74.88 269 ASN A C 1
ATOM 2109 O O . ASN A 1 269 ? 9.829 -10.803 4.182 1.00 74.88 269 ASN A O 1
ATOM 2113 N N . PHE A 1 270 ? 9.384 -9.355 5.839 1.00 78.56 270 PHE A N 1
ATOM 2114 C CA . PHE A 1 270 ? 10.267 -8.276 5.375 1.00 78.56 270 PHE A CA 1
ATOM 2115 C C . PHE A 1 270 ? 11.550 -8.133 6.207 1.00 78.56 270 PHE A C 1
ATOM 2117 O O . PHE A 1 270 ? 12.204 -7.099 6.158 1.00 78.56 270 PHE A O 1
ATOM 2124 N N . LYS A 1 271 ? 11.924 -9.157 6.985 1.00 76.38 271 LYS A N 1
ATOM 2125 C CA . LYS A 1 271 ? 13.033 -9.072 7.951 1.00 76.38 271 LYS A CA 1
ATOM 2126 C C . LYS A 1 271 ? 14.381 -8.680 7.327 1.00 76.38 271 LYS A C 1
ATOM 2128 O O . LYS A 1 271 ? 15.146 -7.970 7.967 1.00 76.38 271 LYS A O 1
ATOM 2133 N N . ASP A 1 272 ? 14.648 -9.140 6.107 1.00 82.31 272 ASP A N 1
ATOM 2134 C CA . ASP A 1 272 ? 15.930 -8.936 5.415 1.00 82.31 272 ASP A CA 1
ATOM 2135 C C . ASP A 1 272 ? 15.898 -7.749 4.434 1.00 82.31 272 ASP A C 1
ATOM 2137 O O . ASP A 1 272 ? 16.834 -7.550 3.661 1.00 82.31 272 ASP A O 1
ATOM 2141 N N . PHE A 1 273 ? 14.801 -6.987 4.412 1.00 88.00 273 PHE A N 1
ATOM 2142 C CA . PHE A 1 273 ? 14.629 -5.867 3.493 1.00 88.00 273 PHE A CA 1
ATOM 2143 C C . PHE A 1 273 ? 15.237 -4.588 4.072 1.00 88.00 273 PHE A C 1
ATOM 2145 O O . PHE A 1 273 ? 15.263 -4.386 5.285 1.00 88.00 273 PHE A O 1
ATOM 2152 N N . ASP A 1 274 ? 15.675 -3.688 3.190 1.00 87.06 274 ASP A N 1
ATOM 2153 C CA . ASP A 1 274 ? 16.113 -2.355 3.592 1.00 87.06 274 ASP A CA 1
ATOM 2154 C C . ASP A 1 274 ? 14.920 -1.525 4.084 1.00 87.06 274 ASP A C 1
ATOM 2156 O O . ASP A 1 274 ? 14.058 -1.105 3.312 1.00 87.06 274 ASP A O 1
ATOM 2160 N N . THR A 1 275 ? 14.873 -1.280 5.389 1.00 89.50 275 THR A N 1
ATOM 2161 C CA . THR A 1 275 ? 13.847 -0.457 6.038 1.00 89.50 275 THR A CA 1
ATOM 2162 C C . THR A 1 275 ? 14.345 0.952 6.352 1.00 89.50 275 THR A C 1
ATOM 2164 O O . THR A 1 275 ? 13.775 1.612 7.227 1.00 89.50 275 THR A O 1
ATOM 2167 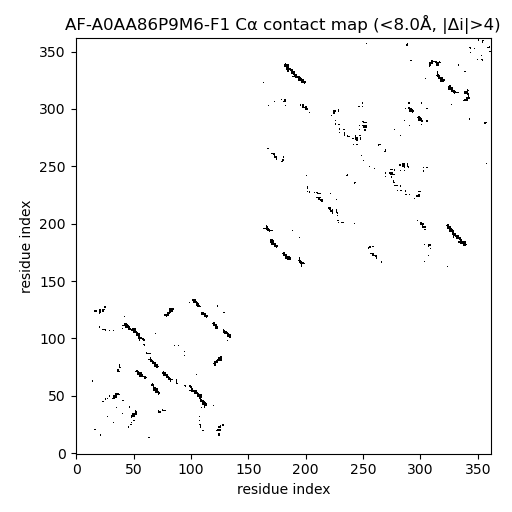N N . SER A 1 276 ? 15.425 1.408 5.716 1.00 90.12 276 SER A N 1
ATOM 2168 C CA . SER A 1 276 ? 15.939 2.767 5.885 1.00 90.12 276 SER A CA 1
ATOM 2169 C C . SER A 1 276 ? 14.896 3.797 5.464 1.00 90.12 276 SER A C 1
ATOM 2171 O O . SER A 1 276 ? 14.043 3.539 4.613 1.00 90.12 276 SER A O 1
ATOM 2173 N N . PHE A 1 277 ? 14.947 4.975 6.081 1.00 88.00 277 PHE A N 1
ATOM 2174 C CA . PHE A 1 277 ? 14.092 6.088 5.684 1.00 88.00 277 PHE A CA 1
ATOM 2175 C C . PHE A 1 277 ? 14.357 6.484 4.234 1.00 88.00 277 PHE A C 1
ATOM 2177 O O . PHE A 1 277 ? 15.501 6.707 3.839 1.00 88.00 277 PHE A O 1
ATOM 2184 N N . VAL A 1 278 ? 13.280 6.613 3.466 1.00 86.81 278 VAL A N 1
ATOM 2185 C CA . VAL A 1 278 ? 13.328 7.043 2.074 1.00 86.81 278 VAL A CA 1
ATOM 2186 C C . VAL A 1 278 ? 13.242 8.564 2.054 1.00 86.81 278 VAL A C 1
ATOM 2188 O O . VAL A 1 278 ? 12.331 9.152 2.640 1.00 86.81 278 VAL A O 1
ATOM 2191 N N . SER A 1 279 ? 14.197 9.236 1.412 1.00 81.75 279 SER A N 1
ATOM 2192 C CA . SER A 1 279 ? 14.171 10.701 1.335 1.00 81.75 279 SER A CA 1
ATOM 2193 C C . SER A 1 279 ? 12.936 11.187 0.564 1.00 81.75 279 SER A C 1
ATOM 2195 O O . SER A 1 279 ? 12.407 10.483 -0.297 1.00 81.75 279 SER A O 1
ATOM 2197 N N . ALA A 1 280 ? 12.485 12.415 0.834 1.00 74.69 280 ALA A N 1
ATOM 2198 C CA . ALA A 1 280 ? 11.361 13.006 0.102 1.00 74.69 280 ALA A CA 1
ATOM 2199 C C . ALA A 1 280 ? 11.630 13.091 -1.415 1.00 74.69 280 ALA A C 1
ATOM 2201 O O . ALA A 1 280 ? 10.724 12.885 -2.217 1.00 74.69 280 ALA A O 1
ATOM 2202 N N . GLU A 1 281 ? 12.885 13.330 -1.810 1.00 75.19 281 GLU A N 1
ATOM 2203 C CA . GLU A 1 281 ? 13.320 13.292 -3.210 1.00 75.19 281 GLU A CA 1
ATOM 2204 C C . GLU A 1 281 ? 13.175 11.890 -3.813 1.00 75.19 281 GLU A C 1
ATOM 2206 O O . GLU A 1 281 ? 12.670 11.734 -4.925 1.00 75.19 281 GLU A O 1
ATOM 2211 N N . MET A 1 282 ? 13.573 10.853 -3.077 1.00 80.25 282 MET A N 1
ATOM 2212 C CA . MET A 1 282 ? 13.464 9.482 -3.557 1.00 80.25 282 MET A CA 1
ATOM 2213 C C . MET A 1 282 ? 12.002 9.025 -3.632 1.00 80.25 282 MET A C 1
ATOM 2215 O O . MET A 1 282 ? 11.624 8.411 -4.626 1.00 80.25 282 MET A O 1
ATOM 2219 N N . ILE A 1 283 ? 11.154 9.397 -2.664 1.00 82.44 283 ILE A N 1
ATOM 2220 C CA . ILE A 1 283 ? 9.696 9.186 -2.744 1.00 82.44 283 ILE A CA 1
ATOM 2221 C C . ILE A 1 283 ? 9.117 9.867 -3.981 1.00 82.44 283 ILE A C 1
ATOM 2223 O O . ILE A 1 283 ? 8.353 9.240 -4.713 1.00 82.44 283 ILE A O 1
ATOM 2227 N N . TYR A 1 284 ? 9.519 11.110 -4.254 1.00 77.69 284 TYR A N 1
ATOM 2228 C CA . TYR A 1 284 ? 9.081 11.833 -5.443 1.00 77.69 284 TYR A CA 1
ATOM 2229 C C . TYR A 1 284 ? 9.404 11.059 -6.731 1.00 77.69 284 TYR A C 1
ATOM 2231 O O . TYR A 1 284 ? 8.532 10.905 -7.589 1.00 77.69 284 TYR A O 1
ATOM 2239 N N . GLN A 1 285 ? 10.626 10.529 -6.865 1.00 79.38 285 GLN A N 1
ATOM 2240 C CA . GLN A 1 285 ? 11.001 9.725 -8.034 1.00 79.38 285 GLN A CA 1
ATOM 2241 C C . GLN A 1 285 ? 10.236 8.397 -8.092 1.00 79.38 285 GLN A C 1
ATOM 2243 O O . GLN A 1 285 ? 9.781 8.002 -9.165 1.00 79.38 285 GLN A O 1
ATOM 2248 N N . ILE A 1 286 ? 10.046 7.724 -6.952 1.00 88.19 286 ILE A N 1
ATOM 2249 C CA . ILE A 1 286 ? 9.258 6.487 -6.872 1.00 88.19 286 ILE A CA 1
ATOM 2250 C C . ILE A 1 286 ? 7.835 6.735 -7.376 1.00 88.19 286 ILE A C 1
ATOM 2252 O O . ILE A 1 286 ? 7.366 6.026 -8.265 1.00 88.19 286 ILE A O 1
ATOM 2256 N N . VAL A 1 287 ? 7.151 7.760 -6.870 1.00 84.44 287 VAL A N 1
ATOM 2257 C CA . VAL A 1 287 ? 5.787 8.082 -7.304 1.00 84.44 287 VAL A CA 1
ATOM 2258 C C . VAL A 1 287 ? 5.765 8.439 -8.786 1.00 84.44 287 VAL A C 1
ATOM 2260 O O . VAL A 1 287 ? 4.929 7.918 -9.520 1.00 84.44 287 VAL A O 1
ATOM 2263 N N . LYS A 1 288 ? 6.714 9.247 -9.263 1.00 80.31 288 LYS A N 1
ATOM 2264 C CA . LYS A 1 288 ? 6.791 9.640 -10.675 1.00 80.31 288 LYS A CA 1
ATOM 2265 C C . LYS A 1 288 ? 6.859 8.444 -11.631 1.00 80.31 288 LYS A C 1
ATOM 2267 O O . LYS A 1 288 ? 6.200 8.476 -12.664 1.00 80.31 288 LYS A O 1
ATOM 2272 N N . PHE A 1 289 ? 7.648 7.420 -11.305 1.00 81.00 289 PHE A N 1
ATOM 2273 C CA . PHE A 1 289 ? 7.911 6.298 -12.215 1.00 81.00 289 PHE A CA 1
ATOM 2274 C C . PHE A 1 289 ? 7.091 5.032 -11.946 1.00 81.00 289 PHE A C 1
ATOM 2276 O O . PHE A 1 289 ? 7.197 4.086 -12.720 1.00 81.00 289 PHE A O 1
ATOM 2283 N N . ASN A 1 290 ? 6.325 4.969 -10.853 1.00 87.06 290 ASN A N 1
ATOM 2284 C CA . ASN A 1 290 ? 5.601 3.749 -10.465 1.00 87.06 290 ASN A CA 1
ATOM 2285 C C . ASN A 1 290 ? 4.128 4.004 -10.112 1.00 87.06 290 ASN A C 1
ATOM 2287 O O . ASN A 1 290 ? 3.406 3.049 -9.831 1.00 87.06 290 ASN A O 1
ATOM 2291 N N . SER A 1 291 ? 3.670 5.262 -10.067 1.00 84.50 291 SER A N 1
ATOM 2292 C CA . SER A 1 291 ? 2.254 5.548 -9.819 1.00 84.50 291 SER A CA 1
ATOM 2293 C C . SER A 1 291 ? 1.429 5.449 -11.098 1.00 84.50 291 SER A C 1
ATOM 2295 O O . SER A 1 291 ? 1.849 5.884 -12.167 1.00 84.50 291 SER A O 1
ATOM 2297 N N . PHE A 1 292 ? 0.229 4.894 -10.970 1.00 78.19 292 PHE A N 1
ATOM 2298 C CA . PHE A 1 292 ? -0.740 4.736 -12.048 1.00 78.19 292 PHE A CA 1
ATOM 2299 C C . PHE A 1 292 ? -1.931 5.665 -11.800 1.00 78.19 292 PHE A C 1
ATOM 2301 O O . PHE A 1 292 ? -2.465 5.702 -10.693 1.00 78.19 292 PHE A O 1
ATOM 2308 N N . GLY A 1 293 ? -2.342 6.414 -12.822 1.00 70.38 293 GLY A N 1
ATOM 2309 C CA . GLY A 1 293 ? -3.499 7.314 -12.794 1.00 70.38 293 GLY A CA 1
ATOM 2310 C C . GLY A 1 293 ? -3.423 8.350 -13.919 1.00 70.38 293 GLY A C 1
ATOM 2311 O O . GLY A 1 293 ? -2.327 8.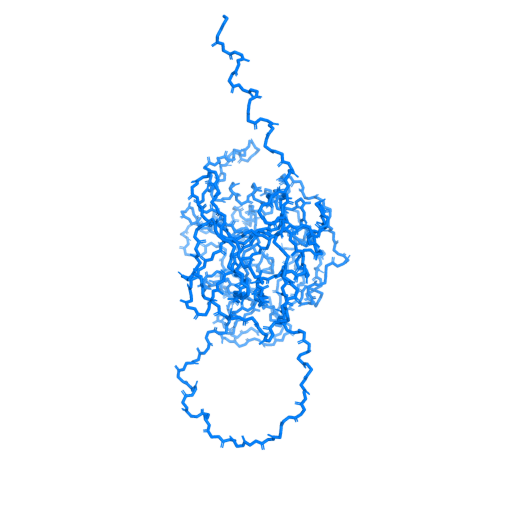739 -14.325 1.00 70.38 293 GLY A O 1
ATOM 2312 N N . GLY A 1 294 ? -4.572 8.764 -14.454 1.00 54.19 294 GLY A N 1
ATOM 2313 C CA . GLY A 1 294 ? -4.672 9.825 -15.462 1.00 54.19 294 GLY A CA 1
ATOM 2314 C C . GLY A 1 294 ? -4.623 11.247 -14.885 1.00 54.19 294 GLY A C 1
ATOM 2315 O O . GLY A 1 294 ? -4.697 11.447 -13.676 1.00 54.19 294 GLY A O 1
ATOM 2316 N N . GLU A 1 295 ? -4.556 12.259 -15.761 1.00 46.34 295 GLU A N 1
ATOM 2317 C CA . GLU A 1 295 ? -4.503 13.687 -15.378 1.00 46.34 295 GLU A CA 1
ATOM 2318 C C . GLU A 1 295 ? -5.673 14.134 -14.481 1.00 46.34 295 GLU A C 1
ATOM 2320 O O . GLU A 1 295 ? -5.501 15.020 -13.647 1.00 46.34 295 GLU A O 1
ATOM 2325 N N . ASN A 1 296 ? -6.834 13.482 -14.614 1.00 47.84 296 ASN A N 1
ATOM 2326 C CA . ASN A 1 296 ? -8.053 13.763 -13.849 1.00 47.84 296 ASN A CA 1
ATOM 2327 C C . ASN A 1 296 ? -8.430 12.640 -12.867 1.00 47.84 296 ASN A C 1
ATOM 2329 O O . ASN A 1 296 ? -9.514 12.668 -12.287 1.00 47.84 296 ASN A O 1
ATOM 2333 N N . GLU A 1 297 ? -7.565 11.639 -12.696 1.00 58.28 297 GLU A N 1
ATOM 2334 C CA . GLU A 1 297 ? -7.828 10.467 -11.863 1.00 58.28 297 GLU A CA 1
ATOM 2335 C C . GLU A 1 297 ? -6.891 10.425 -10.650 1.00 58.28 297 GLU A C 1
ATOM 2337 O O . GLU A 1 297 ? -5.853 11.094 -10.575 1.00 58.28 297 GLU A O 1
ATOM 2342 N N . GLN A 1 298 ? -7.278 9.634 -9.653 1.00 66.56 298 GLN A N 1
ATOM 2343 C CA . GLN A 1 298 ? -6.440 9.411 -8.483 1.00 66.56 298 GLN A CA 1
ATOM 2344 C C . GLN A 1 298 ? -5.199 8.605 -8.876 1.00 66.56 298 GLN A C 1
ATOM 2346 O O . GLN A 1 298 ? -5.293 7.573 -9.538 1.00 66.56 298 GLN A O 1
ATOM 2351 N N . CYS A 1 299 ? -4.031 9.075 -8.437 1.00 73.50 299 CYS A N 1
ATOM 2352 C CA . CYS A 1 299 ? -2.785 8.346 -8.608 1.00 73.50 299 CYS A CA 1
ATOM 2353 C C . CYS A 1 299 ? -2.638 7.309 -7.499 1.00 73.50 299 CYS A C 1
ATOM 2355 O O . CYS A 1 299 ? -2.719 7.640 -6.317 1.00 73.50 299 CYS A O 1
ATOM 2357 N N . ASN A 1 300 ? -2.372 6.071 -7.893 1.00 83.06 300 ASN A N 1
ATOM 2358 C CA . ASN A 1 300 ? -2.198 4.935 -7.005 1.00 83.06 300 ASN A CA 1
ATOM 2359 C C . ASN A 1 300 ? -0.790 4.366 -7.172 1.00 83.06 300 ASN A C 1
ATOM 2361 O O . ASN A 1 300 ? -0.319 4.177 -8.292 1.00 83.06 300 ASN A O 1
ATOM 2365 N N . LEU A 1 301 ? -0.119 4.071 -6.060 1.00 89.38 301 LEU A N 1
ATOM 2366 C CA . LEU A 1 301 ? 1.150 3.342 -6.058 1.00 89.38 301 LEU A CA 1
ATOM 2367 C C . LEU A 1 301 ? 0.909 1.897 -5.630 1.00 89.38 301 LEU A C 1
ATOM 2369 O O . LEU A 1 301 ? 0.185 1.659 -4.664 1.00 89.38 301 LEU A O 1
ATOM 2373 N N . PHE A 1 302 ? 1.537 0.945 -6.309 1.00 91.06 302 PHE A N 1
ATOM 2374 C CA . PHE A 1 302 ? 1.447 -0.482 -5.994 1.00 91.06 302 PHE A CA 1
ATOM 2375 C C . PHE A 1 302 ? 2.831 -1.062 -5.713 1.00 91.06 302 PHE A C 1
ATOM 2377 O O . PHE A 1 302 ? 3.846 -0.436 -6.032 1.00 91.06 302 PHE A O 1
ATOM 2384 N N . PHE A 1 303 ? 2.889 -2.257 -5.123 1.00 92.81 303 PHE A N 1
ATOM 2385 C CA . PHE A 1 303 ? 4.170 -2.903 -4.859 1.00 92.81 303 PHE A CA 1
ATOM 2386 C C . PHE A 1 303 ? 4.539 -3.883 -5.969 1.00 92.81 303 PHE A C 1
ATOM 2388 O O . PHE A 1 303 ? 5.410 -3.571 -6.778 1.00 92.81 303 PHE A O 1
ATOM 2395 N N . ILE A 1 304 ? 3.886 -5.045 -6.045 1.00 93.56 304 ILE A N 1
ATOM 2396 C CA . ILE A 1 304 ? 4.207 -6.078 -7.035 1.00 93.56 304 ILE A CA 1
ATOM 2397 C C . ILE A 1 304 ? 3.810 -5.639 -8.445 1.00 93.56 304 ILE A C 1
ATOM 2399 O O . ILE A 1 304 ? 4.539 -5.936 -9.393 1.00 93.56 304 ILE A O 1
ATOM 2403 N N . ILE A 1 305 ? 2.698 -4.914 -8.606 1.00 93.19 305 ILE A N 1
ATOM 2404 C CA . ILE A 1 305 ? 2.244 -4.455 -9.934 1.00 93.19 305 ILE A CA 1
ATOM 2405 C C . ILE A 1 305 ? 3.287 -3.539 -10.595 1.00 93.19 305 ILE A C 1
ATOM 2407 O O . ILE A 1 305 ? 3.485 -3.622 -11.803 1.00 93.19 305 ILE A O 1
ATOM 2411 N N . SER A 1 306 ? 4.031 -2.755 -9.809 1.00 93.44 306 SER A N 1
ATOM 2412 C CA . SER A 1 306 ? 5.087 -1.852 -10.296 1.00 93.44 306 SER A CA 1
ATOM 2413 C C . SER A 1 306 ? 6.293 -2.570 -10.924 1.00 93.44 306 SER A C 1
ATOM 2415 O O . SER A 1 306 ? 7.144 -1.924 -11.526 1.00 93.44 306 SER A O 1
ATOM 2417 N N . PHE A 1 307 ? 6.387 -3.902 -10.808 1.00 94.75 307 PHE A N 1
ATOM 2418 C CA . PHE A 1 307 ? 7.407 -4.704 -11.496 1.00 94.75 307 PHE A CA 1
ATOM 2419 C C . PHE A 1 307 ? 6.960 -5.202 -12.880 1.00 94.75 307 PHE A C 1
ATOM 2421 O O . PHE A 1 307 ? 7.769 -5.794 -13.593 1.00 94.75 307 PHE A O 1
ATOM 2428 N N . ALA A 1 308 ? 5.694 -5.026 -13.269 1.00 93.75 308 ALA A N 1
ATOM 2429 C CA . ALA A 1 308 ? 5.224 -5.403 -14.601 1.00 93.75 308 ALA A CA 1
ATOM 2430 C C . ALA A 1 308 ? 5.625 -4.324 -15.614 1.00 93.75 308 ALA A C 1
ATOM 2432 O O . ALA A 1 308 ? 5.105 -3.217 -15.560 1.00 93.75 308 ALA A O 1
ATOM 2433 N N . ASN A 1 309 ? 6.531 -4.649 -16.538 1.00 92.00 309 ASN A N 1
ATOM 2434 C CA . ASN A 1 309 ? 7.067 -3.679 -17.493 1.00 92.00 309 ASN A CA 1
ATOM 2435 C C . ASN A 1 309 ? 6.066 -3.275 -18.579 1.00 92.00 309 ASN A C 1
ATOM 2437 O O . ASN A 1 309 ? 5.084 -3.969 -18.859 1.00 92.00 309 ASN A O 1
ATOM 2441 N N . HIS A 1 310 ? 6.376 -2.168 -19.253 1.00 87.75 310 HIS A N 1
ATOM 2442 C CA . HIS A 1 310 ? 5.636 -1.741 -20.426 1.00 87.75 310 HIS A CA 1
ATOM 2443 C C . HIS A 1 310 ? 5.838 -2.690 -21.620 1.00 87.75 310 HIS A C 1
ATOM 2445 O O . HIS A 1 310 ? 6.968 -3.047 -21.949 1.00 87.75 310 HIS A O 1
ATOM 2451 N N . ALA A 1 311 ? 4.757 -3.009 -22.334 1.00 87.12 311 ALA A N 1
ATOM 2452 C CA . ALA A 1 311 ? 4.819 -3.485 -23.712 1.00 87.12 311 ALA A CA 1
ATOM 2453 C C . ALA A 1 311 ? 3.693 -2.883 -24.559 1.00 87.12 311 ALA A C 1
ATOM 2455 O O . ALA A 1 311 ? 2.565 -2.713 -24.095 1.00 87.12 311 ALA A O 1
ATOM 2456 N N . LYS A 1 312 ? 3.975 -2.637 -25.844 1.00 84.19 312 LYS A N 1
ATOM 2457 C CA . LYS A 1 312 ? 2.974 -2.184 -26.825 1.00 84.19 312 LYS A CA 1
ATOM 2458 C C . LYS A 1 312 ? 1.852 -3.201 -27.056 1.00 84.19 312 LYS A C 1
ATOM 2460 O O . LYS A 1 312 ? 0.723 -2.829 -27.354 1.00 84.19 312 LYS A O 1
ATOM 2465 N N . GLN A 1 313 ? 2.175 -4.488 -26.951 1.00 87.31 313 GLN A N 1
ATOM 2466 C CA . GLN A 1 313 ? 1.220 -5.593 -27.008 1.00 87.31 313 GLN A CA 1
ATOM 2467 C C . GLN A 1 313 ? 1.275 -6.349 -25.677 1.00 87.31 313 GLN A C 1
ATOM 2469 O O . GLN A 1 313 ? 1.948 -7.379 -25.586 1.00 87.31 313 GLN A O 1
ATOM 2474 N N . PRO A 1 314 ? 0.629 -5.817 -24.627 1.00 91.69 314 PRO A N 1
ATOM 2475 C CA . PRO A 1 314 ? 0.731 -6.390 -23.297 1.00 91.69 314 PRO A CA 1
ATOM 2476 C C . PRO A 1 314 ? 0.036 -7.751 -23.224 1.00 91.69 314 PRO A C 1
ATOM 2478 O O . PRO A 1 314 ? -0.927 -8.033 -23.944 1.00 91.69 314 PRO A O 1
ATOM 2481 N N . ASN A 1 315 ? 0.508 -8.604 -22.320 1.00 92.50 315 ASN A N 1
ATOM 2482 C CA . ASN A 1 315 ? -0.115 -9.898 -22.032 1.00 92.50 315 ASN A CA 1
ATOM 2483 C C . ASN A 1 315 ? -0.940 -9.895 -20.734 1.00 92.50 315 ASN A C 1
ATOM 2485 O O . ASN A 1 315 ? -1.635 -10.879 -20.463 1.00 92.50 315 ASN A O 1
ATOM 2489 N N . ALA A 1 316 ? -0.945 -8.785 -19.992 1.00 92.69 316 ALA A N 1
ATOM 2490 C CA . ALA A 1 316 ? -1.805 -8.538 -18.843 1.00 92.69 316 ALA A CA 1
ATOM 2491 C C . ALA A 1 316 ? -2.427 -7.130 -18.882 1.00 92.69 316 ALA A C 1
ATOM 2493 O O . ALA A 1 316 ? -1.951 -6.236 -19.580 1.00 92.69 316 ALA A O 1
ATOM 2494 N N . CYS A 1 317 ? -3.507 -6.930 -18.130 1.00 89.19 317 CYS A N 1
ATOM 2495 C CA . CYS A 1 317 ? -4.124 -5.623 -17.912 1.00 89.19 317 CYS A CA 1
ATOM 2496 C C . CYS A 1 317 ? -4.391 -5.379 -16.428 1.00 89.19 317 CYS A C 1
ATOM 2498 O O . CYS A 1 317 ? -4.522 -6.323 -15.648 1.00 89.19 317 CYS A O 1
ATOM 2500 N N . LEU A 1 318 ? -4.483 -4.105 -16.058 1.00 86.38 318 LEU A N 1
ATOM 2501 C CA . LEU A 1 318 ? -4.882 -3.677 -14.726 1.00 86.38 318 LEU A CA 1
ATOM 2502 C C . LEU A 1 318 ? -6.389 -3.397 -14.711 1.00 86.38 318 LEU A C 1
ATOM 2504 O O . LEU A 1 318 ? -6.898 -2.710 -15.594 1.00 86.38 318 LEU A O 1
ATOM 2508 N N . VAL A 1 319 ? -7.095 -3.939 -13.723 1.00 81.00 319 VAL A N 1
ATOM 2509 C CA . VAL A 1 319 ? -8.536 -3.744 -13.514 1.00 81.00 319 VAL A CA 1
ATOM 2510 C C . VAL A 1 319 ? -8.771 -3.353 -12.062 1.00 81.00 319 VAL A C 1
ATOM 2512 O O . VAL A 1 319 ? -8.150 -3.924 -11.170 1.00 81.00 319 VAL A O 1
ATOM 2515 N N . GLN A 1 320 ? -9.667 -2.404 -11.812 1.00 79.94 320 GLN A N 1
ATOM 2516 C CA . GLN A 1 320 ? -10.071 -2.033 -10.460 1.00 79.94 320 GLN A CA 1
ATOM 2517 C C . GLN A 1 320 ? -11.382 -2.733 -10.078 1.00 79.94 320 GLN A C 1
ATOM 2519 O O . GLN A 1 320 ? -12.364 -2.668 -10.817 1.00 79.94 320 GLN A O 1
ATOM 2524 N N . GLU A 1 321 ? -11.410 -3.372 -8.908 1.00 70.19 321 GLU A N 1
ATOM 2525 C CA . GLU A 1 321 ? -12.606 -3.962 -8.299 1.00 70.19 321 GLU A CA 1
ATOM 2526 C C . GLU A 1 321 ? -12.731 -3.482 -6.842 1.00 70.19 321 GLU A C 1
ATOM 2528 O O . GLU A 1 321 ? -12.089 -4.000 -5.925 1.00 70.19 321 GLU A O 1
ATOM 2533 N N . GLY A 1 322 ? -13.556 -2.454 -6.618 1.00 72.94 322 GLY A N 1
ATOM 2534 C CA . GLY A 1 322 ? -13.672 -1.794 -5.313 1.00 72.94 322 GLY A CA 1
ATOM 2535 C C . GLY A 1 322 ? -12.369 -1.091 -4.915 1.00 72.94 322 GLY A C 1
ATOM 2536 O O . GLY A 1 322 ? -11.839 -0.282 -5.675 1.00 72.94 322 GLY A O 1
ATOM 2537 N N . GLU A 1 323 ? -11.845 -1.407 -3.727 1.00 71.12 323 GLU A N 1
ATOM 2538 C CA . GLU A 1 323 ? -10.545 -0.895 -3.255 1.00 71.12 323 GLU A CA 1
ATOM 2539 C C . GLU A 1 323 ? -9.334 -1.662 -3.832 1.00 71.12 323 GLU A C 1
ATOM 2541 O O . GLU A 1 323 ? -8.186 -1.282 -3.585 1.00 71.12 323 GLU A O 1
ATOM 2546 N N . PHE A 1 324 ? -9.557 -2.755 -4.569 1.00 76.31 324 PHE A N 1
ATOM 2547 C CA . PHE A 1 324 ? -8.490 -3.620 -5.069 1.00 76.31 324 PHE A CA 1
ATOM 2548 C C . PHE A 1 324 ? -8.152 -3.345 -6.527 1.00 76.31 324 PHE A C 1
ATOM 2550 O O . PHE A 1 324 ? -9.023 -3.086 -7.356 1.00 76.31 324 PHE A O 1
ATOM 2557 N N . HIS A 1 325 ? -6.870 -3.488 -6.841 1.00 84.44 325 HIS A N 1
ATOM 2558 C CA . HIS A 1 325 ? -6.338 -3.462 -8.190 1.00 84.44 325 HIS A CA 1
ATOM 2559 C C . HIS A 1 325 ? -5.828 -4.850 -8.555 1.00 84.44 325 HIS A C 1
ATOM 2561 O O . HIS A 1 325 ? -5.034 -5.463 -7.838 1.00 84.44 325 HIS A O 1
ATOM 2567 N N . ILE A 1 326 ? -6.327 -5.354 -9.673 1.00 83.69 326 ILE A N 1
ATOM 2568 C CA . ILE A 1 326 ? -6.149 -6.722 -10.128 1.00 83.69 326 ILE A CA 1
ATOM 2569 C C . ILE A 1 326 ? -5.361 -6.694 -11.430 1.00 83.69 326 ILE A C 1
ATOM 2571 O O . ILE A 1 326 ? -5.816 -6.154 -12.438 1.00 83.69 326 ILE A O 1
ATOM 2575 N N . LEU A 1 327 ? -4.193 -7.325 -11.426 1.00 89.06 327 LEU A N 1
ATOM 2576 C CA . LEU A 1 327 ? -3.448 -7.624 -12.640 1.00 89.06 327 LEU A CA 1
ATOM 2577 C C . LEU A 1 327 ? -3.997 -8.921 -13.238 1.00 89.06 327 LEU A C 1
ATOM 2579 O O . LEU A 1 327 ? -3.868 -9.982 -12.625 1.00 89.06 327 LEU A O 1
ATOM 2583 N N . LYS A 1 328 ? -4.606 -8.861 -14.420 1.00 87.62 328 LYS A N 1
ATOM 2584 C CA . LYS A 1 328 ? -5.315 -9.987 -15.046 1.00 87.62 328 LYS A CA 1
ATOM 2585 C C . LYS A 1 328 ? -4.681 -10.387 -16.373 1.00 87.62 328 LYS A C 1
ATOM 2587 O O . LYS A 1 328 ? -4.312 -9.534 -17.173 1.00 87.62 328 LYS A O 1
ATOM 2592 N N . ALA A 1 329 ? -4.575 -11.689 -16.635 1.00 86.19 329 ALA A N 1
ATOM 2593 C CA . ALA A 1 329 ? -3.997 -12.202 -17.878 1.00 86.19 329 ALA A CA 1
ATOM 2594 C C . ALA A 1 329 ? -4.924 -11.959 -19.087 1.00 86.19 329 ALA A C 1
ATOM 2596 O O . ALA A 1 329 ? -6.063 -12.433 -19.108 1.00 86.19 329 ALA A O 1
ATOM 2597 N N . LEU A 1 330 ? -4.431 -11.290 -20.133 1.00 89.31 330 LEU A N 1
ATOM 2598 C CA . LEU A 1 330 ? -5.174 -11.040 -21.382 1.00 89.31 330 LEU A CA 1
ATOM 2599 C C . LEU A 1 330 ? -5.158 -12.244 -22.330 1.00 89.31 330 LEU A C 1
ATOM 2601 O O . LEU A 1 330 ? -6.096 -12.456 -23.104 1.00 89.31 330 LEU A O 1
ATOM 2605 N N . ARG A 1 331 ? -4.105 -13.056 -22.240 1.00 92.81 331 ARG A N 1
ATOM 2606 C CA . ARG A 1 331 ? -3.915 -14.304 -22.986 1.00 92.81 331 ARG A CA 1
ATOM 2607 C C . ARG A 1 331 ? -3.247 -15.352 -22.103 1.00 92.81 331 ARG A C 1
ATOM 2609 O O . ARG A 1 331 ? -2.897 -15.071 -20.964 1.00 92.81 331 ARG A O 1
ATOM 2616 N N . ASN A 1 332 ? -3.058 -16.555 -22.637 1.00 90.38 332 ASN A N 1
ATOM 2617 C CA . ASN A 1 332 ? -2.204 -17.539 -21.983 1.00 90.38 332 ASN A CA 1
ATOM 2618 C C . ASN A 1 332 ? -0.761 -17.008 -21.937 1.00 90.38 332 ASN A C 1
ATOM 2620 O O . ASN A 1 332 ? -0.250 -16.521 -22.952 1.00 90.38 332 ASN A O 1
ATOM 2624 N N . ILE A 1 333 ? -0.131 -17.107 -20.770 1.00 96.12 333 ILE A N 1
ATOM 2625 C CA . ILE A 1 333 ? 1.249 -16.687 -20.504 1.00 96.12 333 ILE A CA 1
ATOM 2626 C C . ILE A 1 333 ? 2.031 -17.947 -20.141 1.00 96.12 333 ILE A C 1
ATOM 2628 O O . ILE A 1 333 ? 1.604 -18.718 -19.274 1.00 96.12 333 ILE A O 1
ATOM 2632 N N . LYS A 1 334 ? 3.137 -18.205 -20.833 1.00 97.31 334 LYS A N 1
ATOM 2633 C CA . LYS A 1 334 ? 3.962 -19.392 -20.578 1.00 97.31 334 LYS A CA 1
ATOM 2634 C C . LYS A 1 334 ? 4.785 -19.208 -19.305 1.00 97.31 334 LYS A C 1
ATOM 2636 O O . LYS A 1 334 ? 5.073 -18.089 -18.895 1.00 97.31 334 LYS A O 1
ATOM 2641 N N . ALA A 1 335 ? 5.184 -20.314 -18.688 1.00 94.69 335 ALA A N 1
ATOM 2642 C CA . ALA A 1 335 ? 6.217 -20.285 -17.664 1.00 94.69 335 ALA A CA 1
ATOM 2643 C C . ALA A 1 335 ? 7.463 -19.571 -18.209 1.00 94.69 335 ALA A C 1
ATOM 2645 O O . ALA A 1 335 ? 7.837 -19.774 -19.364 1.00 94.69 335 ALA A O 1
ATOM 2646 N N . ASP A 1 336 ? 8.075 -18.752 -17.363 1.00 95.31 336 ASP A N 1
ATOM 2647 C CA . ASP A 1 336 ? 9.232 -17.912 -17.672 1.00 95.31 336 ASP A CA 1
ATOM 2648 C C . ASP A 1 336 ? 8.991 -16.768 -18.670 1.00 95.31 336 ASP A C 1
ATOM 2650 O O . ASP A 1 336 ? 9.917 -16.067 -19.067 1.00 95.31 336 ASP A O 1
ATOM 2654 N N . GLU A 1 337 ? 7.742 -16.532 -19.061 1.00 96.56 337 GLU A N 1
ATOM 2655 C CA . GLU A 1 337 ? 7.387 -15.375 -19.870 1.00 96.56 337 GLU A CA 1
ATOM 2656 C C . GLU A 1 337 ? 7.217 -14.127 -18.987 1.00 96.56 337 GLU A C 1
ATOM 2658 O O . GLU A 1 337 ? 6.651 -14.195 -17.888 1.00 96.56 337 GLU A O 1
ATOM 2663 N N . GLU A 1 338 ? 7.703 -12.981 -19.470 1.00 96.94 338 GLU A N 1
ATOM 2664 C CA . GLU A 1 338 ? 7.547 -11.693 -18.793 1.00 96.94 338 GLU A CA 1
ATOM 2665 C C . GLU A 1 338 ? 6.087 -11.233 -18.835 1.00 96.94 338 GLU A C 1
ATOM 2667 O O . GLU A 1 338 ? 5.430 -11.276 -19.875 1.00 96.94 338 GLU A O 1
ATOM 2672 N N . ILE A 1 339 ? 5.577 -10.779 -17.697 1.00 96.75 339 ILE A N 1
ATOM 2673 C CA . ILE A 1 339 ? 4.250 -10.194 -17.549 1.00 96.75 339 ILE A CA 1
ATOM 2674 C C . ILE A 1 339 ? 4.380 -8.689 -17.771 1.00 96.75 339 ILE A C 1
ATOM 2676 O O . ILE A 1 339 ? 5.108 -7.999 -17.059 1.00 96.75 339 ILE A O 1
ATOM 2680 N N . THR A 1 340 ? 3.644 -8.191 -18.757 1.00 94.88 340 THR A N 1
ATOM 2681 C CA . THR A 1 340 ? 3.737 -6.818 -19.253 1.00 94.88 340 THR A CA 1
ATOM 2682 C C . THR A 1 340 ? 2.363 -6.168 -19.331 1.00 94.88 340 THR A C 1
ATOM 2684 O O . THR A 1 340 ? 1.353 -6.841 -19.567 1.00 94.88 340 THR A O 1
ATOM 2687 N N . ILE A 1 341 ? 2.336 -4.851 -19.147 1.00 91.19 341 ILE A N 1
ATOM 2688 C CA . ILE A 1 341 ? 1.135 -4.012 -19.187 1.00 91.19 341 ILE A CA 1
ATOM 2689 C C . ILE A 1 341 ? 1.344 -2.808 -20.113 1.00 91.19 341 ILE A C 1
ATOM 2691 O O . ILE A 1 341 ? 2.459 -2.493 -20.527 1.00 91.19 341 ILE A O 1
ATOM 2695 N N . ASP A 1 342 ? 0.263 -2.115 -20.460 1.00 83.62 342 ASP A N 1
ATOM 2696 C CA . ASP A 1 342 ? 0.356 -0.850 -21.185 1.00 83.62 342 ASP A CA 1
ATOM 2697 C C . ASP A 1 342 ? 0.353 0.323 -20.197 1.00 83.62 342 ASP A C 1
ATOM 2699 O O . ASP A 1 342 ? -0.639 0.540 -19.508 1.00 83.62 342 ASP A O 1
ATOM 2703 N N . TYR A 1 343 ? 1.456 1.074 -20.123 1.00 80.38 343 TYR A N 1
ATOM 2704 C CA . TYR A 1 343 ? 1.590 2.212 -19.204 1.00 80.38 343 TYR A CA 1
ATOM 2705 C C . TYR A 1 343 ? 0.807 3.438 -19.667 1.00 80.38 343 TYR A C 1
ATOM 2707 O O . TYR A 1 343 ? 0.480 4.302 -18.860 1.00 80.38 343 TYR A O 1
ATOM 2715 N N . VAL A 1 344 ? 0.541 3.540 -20.971 1.00 71.38 344 VAL A N 1
ATOM 2716 C CA . VAL A 1 344 ? -0.023 4.751 -21.585 1.00 71.38 344 VAL A CA 1
ATOM 2717 C C . VAL A 1 344 ? -1.399 4.512 -22.203 1.00 71.38 344 VAL A C 1
ATOM 2719 O O . VAL A 1 344 ? -2.047 5.455 -22.649 1.00 71.38 344 VAL A O 1
ATOM 2722 N N . GLY A 1 345 ? -1.865 3.263 -22.224 1.00 71.62 345 GLY A N 1
ATOM 2723 C CA . GLY A 1 345 ? -3.182 2.892 -22.733 1.00 71.62 345 GLY A CA 1
ATOM 2724 C C . GLY A 1 345 ? -3.456 3.420 -24.148 1.00 71.62 345 GLY A C 1
ATOM 2725 O O . GLY A 1 345 ? -2.589 3.460 -25.022 1.00 71.62 345 GLY A O 1
ATOM 2726 N N . GLY A 1 346 ? -4.693 3.868 -24.373 1.00 61.88 346 GLY A N 1
ATOM 2727 C CA . GLY A 1 346 ? -5.162 4.383 -25.665 1.00 61.88 346 GLY A CA 1
ATOM 2728 C C . GLY A 1 346 ? -4.708 5.804 -26.033 1.00 61.88 346 GLY A C 1
ATOM 2729 O O . GLY A 1 346 ? -5.286 6.382 -26.953 1.00 61.88 346 GLY A O 1
ATOM 2730 N N . ILE A 1 347 ? -3.731 6.399 -25.334 1.00 67.50 347 ILE A N 1
ATOM 2731 C CA . ILE A 1 347 ? -3.253 7.764 -25.622 1.00 67.50 347 ILE A CA 1
ATOM 2732 C C . ILE A 1 347 ? -2.687 7.842 -27.050 1.00 67.50 347 ILE A C 1
ATOM 2734 O O . ILE A 1 347 ? -1.880 7.007 -27.454 1.00 67.50 347 ILE A O 1
ATOM 2738 N N . GLN A 1 348 ? -3.072 8.875 -27.812 1.00 62.75 348 GLN A N 1
ATOM 2739 C CA . GLN A 1 348 ? -2.650 9.025 -29.213 1.00 62.75 348 GLN A CA 1
ATOM 2740 C C . GLN A 1 348 ? -1.139 9.270 -29.366 1.00 62.75 348 GLN A C 1
ATOM 2742 O O . GLN A 1 348 ? -0.510 8.670 -30.237 1.00 62.75 348 GLN A O 1
ATOM 2747 N N . ASN A 1 349 ? -0.528 10.097 -28.506 1.00 74.88 349 ASN A N 1
ATOM 2748 C CA . ASN A 1 349 ? 0.913 10.379 -28.545 1.00 74.88 349 ASN A CA 1
ATOM 2749 C C . ASN A 1 349 ? 1.710 9.522 -27.543 1.00 74.88 349 ASN A C 1
ATOM 2751 O O . ASN A 1 349 ? 2.307 10.024 -26.588 1.00 74.88 349 ASN A O 1
ATOM 2755 N N . ARG A 1 350 ? 1.708 8.201 -27.757 1.00 77.06 350 ARG A N 1
ATOM 2756 C CA . ARG A 1 350 ? 2.318 7.213 -26.843 1.00 77.06 350 ARG A CA 1
ATOM 2757 C C . ARG A 1 350 ? 3.783 7.494 -26.513 1.00 77.06 350 ARG A C 1
ATOM 2759 O O . ARG A 1 350 ? 4.176 7.381 -25.358 1.00 77.06 350 ARG A O 1
ATOM 2766 N N . LYS A 1 351 ? 4.585 7.889 -27.510 1.00 74.94 351 LYS A N 1
ATOM 2767 C CA . LYS A 1 351 ? 6.022 8.160 -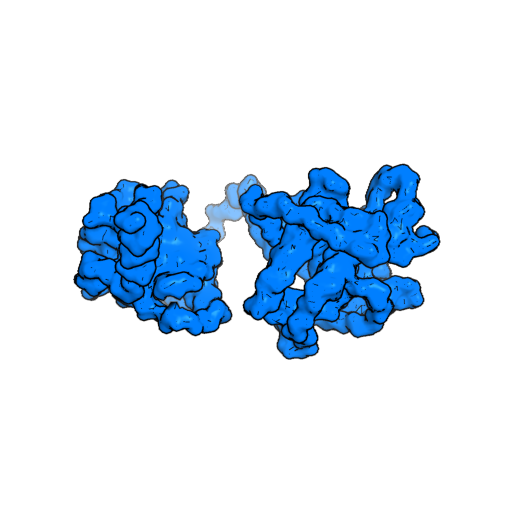27.327 1.00 74.94 351 LYS A CA 1
ATOM 2768 C C . LYS A 1 351 ? 6.268 9.265 -26.307 1.00 74.94 351 LYS A C 1
ATOM 2770 O O . LYS A 1 351 ? 7.134 9.120 -25.456 1.00 74.94 351 LYS A O 1
ATOM 2775 N N . GLU A 1 352 ? 5.502 10.349 -26.381 1.00 71.94 352 GLU A N 1
ATOM 2776 C CA . GLU A 1 352 ? 5.622 11.458 -25.437 1.00 71.94 352 GLU A CA 1
ATOM 2777 C C . GLU A 1 352 ? 5.168 11.052 -24.030 1.00 71.94 352 GLU A C 1
ATOM 2779 O O . GLU A 1 352 ? 5.840 11.369 -23.050 1.00 71.94 352 GLU A O 1
ATOM 2784 N N . ALA A 1 353 ? 4.087 10.275 -23.927 1.00 70.44 353 ALA A N 1
ATOM 2785 C CA . ALA A 1 353 ? 3.609 9.758 -22.648 1.00 70.44 353 ALA A CA 1
ATOM 2786 C C . ALA A 1 353 ? 4.625 8.803 -21.987 1.00 70.44 353 ALA A C 1
ATOM 2788 O O . ALA A 1 353 ? 4.843 8.878 -20.779 1.00 70.44 353 ALA A O 1
ATOM 2789 N N . LEU A 1 354 ? 5.308 7.960 -22.768 1.00 72.06 354 LEU A N 1
ATOM 2790 C CA . LEU A 1 354 ? 6.339 7.032 -22.288 1.00 72.06 354 LEU A CA 1
ATOM 2791 C C . LEU A 1 354 ? 7.603 7.738 -21.769 1.00 72.06 354 LEU A C 1
ATOM 2793 O O . LEU A 1 354 ? 8.249 7.228 -20.851 1.00 72.06 354 LEU A O 1
ATOM 2797 N N . LEU A 1 355 ? 7.917 8.945 -22.255 1.00 68.62 355 LEU A N 1
ATOM 2798 C CA . LEU A 1 355 ? 9.027 9.742 -21.714 1.00 68.62 355 LEU A CA 1
ATOM 2799 C C . LEU A 1 355 ? 8.815 10.109 -20.240 1.00 68.62 355 LEU A C 1
ATOM 2801 O O . LEU A 1 355 ? 9.791 10.229 -19.498 1.00 68.62 355 LEU A O 1
ATOM 2805 N N . ASN A 1 356 ? 7.564 10.244 -19.785 1.00 68.88 356 ASN A N 1
ATOM 2806 C CA . ASN A 1 356 ? 7.270 10.502 -18.371 1.00 68.88 356 ASN A CA 1
ATOM 2807 C C . ASN A 1 356 ? 7.668 9.316 -17.472 1.00 68.88 356 ASN A C 1
ATOM 2809 O O . ASN A 1 356 ? 8.007 9.524 -16.309 1.00 68.88 356 ASN A O 1
ATOM 2813 N N . TRP A 1 357 ? 7.727 8.111 -18.045 1.00 68.88 357 TRP A N 1
ATOM 2814 C CA . TRP A 1 357 ? 8.183 6.875 -17.406 1.00 68.88 357 TRP A CA 1
ATOM 2815 C C . TRP A 1 357 ? 9.686 6.610 -17.603 1.00 68.88 357 TRP A C 1
ATOM 2817 O O . TRP A 1 357 ? 10.189 5.572 -17.185 1.00 68.88 357 TRP A O 1
ATOM 2827 N N . GLY A 1 358 ? 10.417 7.525 -18.253 1.00 66.25 358 GLY A N 1
ATOM 2828 C CA . GLY A 1 358 ? 11.835 7.343 -18.587 1.00 66.25 358 GLY A CA 1
ATOM 2829 C C . GLY A 1 358 ? 12.090 6.419 -19.786 1.00 66.25 358 GLY A C 1
ATOM 2830 O O . GLY A 1 358 ? 13.239 6.071 -20.056 1.00 66.25 358 GLY A O 1
ATOM 2831 N N . ILE A 1 359 ? 11.047 6.039 -20.531 1.00 69.38 359 ILE A N 1
ATOM 2832 C CA . ILE A 1 359 ? 11.139 5.129 -21.677 1.00 69.38 359 ILE A CA 1
ATOM 2833 C C . ILE A 1 359 ? 11.317 5.951 -22.957 1.00 69.38 359 ILE A C 1
ATOM 2835 O O . ILE A 1 359 ? 10.477 6.773 -23.313 1.00 69.38 359 ILE A O 1
ATOM 2839 N N . THR A 1 360 ? 12.427 5.727 -23.664 1.00 65.94 360 THR A N 1
ATOM 2840 C CA . THR A 1 360 ? 12.807 6.505 -24.862 1.00 65.94 360 THR A CA 1
ATOM 2841 C C . THR A 1 360 ? 12.616 5.751 -26.181 1.00 65.94 360 THR A C 1
ATOM 2843 O O . THR A 1 360 ? 12.733 6.351 -27.253 1.00 65.94 360 THR A O 1
ATOM 2846 N N . ARG A 1 361 ? 12.320 4.446 -26.134 1.00 60.38 361 ARG A N 1
ATOM 2847 C CA . ARG A 1 361 ? 12.069 3.581 -27.299 1.00 60.38 361 ARG A CA 1
ATOM 2848 C C . ARG A 1 361 ? 10.912 2.628 -26.979 1.00 60.38 361 ARG A C 1
ATOM 2850 O O . ARG A 1 361 ? 10.872 2.105 -25.871 1.00 60.38 361 ARG A O 1
ATOM 2857 N N . GLU A 1 362 ? 9.987 2.464 -27.930 1.00 57.06 362 GLU A N 1
ATOM 2858 C CA . GLU A 1 362 ? 8.866 1.501 -27.860 1.00 57.06 362 GLU A CA 1
ATOM 2859 C C . GLU A 1 362 ? 9.282 0.096 -28.291 1.00 57.06 362 GLU A C 1
ATOM 2861 O O . GLU A 1 362 ? 10.070 0.000 -29.264 1.00 57.06 362 GLU A O 1
#

Nearest PDB structures (foldseek):
  6p6k-assembly1_A  TM=6.174E-01  e=2.087E-07  Homo sapiens
  6p7z-assembly1_A  TM=6.199E-01  e=3.353E-07  Homo sapiens
  6paf-assembly1_A  TM=5.704E-01  e=2.978E-07  Homo sapiens
  3rc0-assembly2_B  TM=5.751E-01  e=2.234E-06  Homo sapiens
  3rc0-assembly1_A  TM=5.728E-01  e=6.491E-06  Homo sapiens

Sequence (362 aa):
MHKQQFNNKCAQLSSAGDPVSLKNLCQTSVENLKQISIKDLIKKTVMTDTILWGFQITKPIQMVGINFVIEDDQHDAIEVAIYNQLPVRSPIKKLDALLFPGCKIGIKNPYLRCCSDGNFMLRNDNPSNIIIQRPNEPIEIKPVQAQSENAIENEVKEIVKIPIAEYYGSTIIKVTNSNGRGLFAFKNIARGTNIVVERSLGKNNENASNFVMLNIVGNKMNTNSQSNLNNMLVIEQTNDEILRAKLNCLYAGNMRTDCPNIKQIRLNNFKDFDTSFVSAEMIYQIVKFNSFGGENEQCNLFFIISFANHAKQPNACLVQEGEFHILKALRNIKADEEITIDYVGGIQNRKEALLNWGITRE